Protein AF-A0A5Q5BSR9-F1 (afdb_monomer_lite)

Sequence (255 aa):
MVGKAWVTPEGQVIIAYQGTTGGSHLLFNPLITIAQVLADLQVVFTGTTPLAFHDALDFAEQVRAEAALQGYSDEDIFVTGHSLGGWEAQYVAQQTGLAGVGFEAPGINTVVPGNGADSMFVNIGTYGSSAPYMSTDLPGLQPFMPPYVPGGGAKPHYGPIIMIGDPAAMTPLYNASQLWGTSPIGSAVFLVDYLMNFFQYHLPGVQAYHLDVTPDPGIVLWLGTARGPVHTGYGDLTIPQLMKAASDDGILFRP

Organism: Mycobacterium sp. (strain MCS) (NCBI:txid164756)

pLDDT: mean 89.59, std 11.69, range [49.44, 98.62]

Radius of gyration: 17.4 Å; chains: 1; bounding box: 42×38×51 Å

Secondary structure (DSSP, 8-state):
--EEEEE-TTSPEEEEEPPTTTTHHHHH-HHHHHHHHHHHHHHHT-SS--HHHHHHHHHHHHHHHHHHHTT--GGGEEEEEETHHHHHHHHHHHHH--EEEEESPPPPS---GGGGTT-SEEEEEETT-TTTTSSSSSS-STTTSPPPBTTBSSSPPSS-EEEES-GGGGHHHHHHHTTTTT-HHHHHHHHHHHHHHHHHHSSHHHHHHHTT----TTS-TTSS---S---TTGGG--HHHHHHHHHHTT-EE--

Foldseek 3Di:
DDWDWDADPVGAIEIFFEDQCNLPCVVVPVPVVLVSVVVVLVVLVDLDDDVVLVVLLVVVVVVQVVVVVVPDHLQRYEYEYAEVRLQSRQSNCVVPLHAYEYELADFAQDADVQLQLVGNYEYEYEQLALRPVSAQQDPFLPPSHPHRDNQDDRGHGRHKYFYFFDNCSCVLRRVLSVLCPVDPVSNVSNSVSNVVSNFAQRAPLLVCQQQVHDDDPVGDNPTHDNHHHRPPPNVVDRSVRNQVVSVVVVRMGHD

Structure (mmCIF, N/CA/C/O backbone):
data_AF-A0A5Q5BSR9-F1
#
_entry.id   AF-A0A5Q5BSR9-F1
#
loop_
_atom_site.group_PDB
_atom_site.id
_atom_site.type_symbol
_atom_site.label_atom_id
_atom_site.label_alt_id
_atom_site.label_comp_id
_atom_site.label_asym_id
_atom_site.label_entity_id
_atom_site.label_seq_id
_atom_site.pdbx_PDB_ins_code
_atom_site.Cartn_x
_atom_site.Cartn_y
_atom_site.Cartn_z
_atom_site.occupancy
_atom_site.B_iso_or_equiv
_atom_site.auth_seq_id
_atom_site.auth_comp_id
_atom_site.auth_asym_id
_atom_site.auth_atom_id
_atom_site.pdbx_PDB_model_num
ATOM 1 N N . MET A 1 1 ? -1.810 16.253 3.717 1.00 76.88 1 MET A N 1
ATOM 2 C CA . MET A 1 1 ? -2.545 14.995 3.939 1.00 76.88 1 MET A CA 1
ATOM 3 C C . MET A 1 1 ? -4.051 15.270 3.910 1.00 76.88 1 MET A C 1
ATOM 5 O O . MET A 1 1 ? -4.462 16.359 4.306 1.00 76.88 1 MET A O 1
ATOM 9 N N . VAL A 1 2 ? -4.858 14.332 3.398 1.00 84.44 2 VAL A N 1
ATOM 10 C CA . VAL A 1 2 ? -6.330 14.348 3.520 1.00 84.44 2 VAL A CA 1
ATOM 11 C C . VAL A 1 2 ? -6.768 13.005 4.100 1.00 84.44 2 VAL A C 1
ATOM 13 O O . VAL A 1 2 ? -6.610 11.975 3.451 1.00 84.44 2 VAL A O 1
ATOM 16 N N . GLY A 1 3 ? -7.314 13.026 5.313 1.00 89.69 3 GLY A N 1
ATOM 17 C CA . GLY A 1 3 ? -7.724 11.838 6.057 1.00 89.69 3 GLY A CA 1
ATOM 18 C C . GLY A 1 3 ? -9.152 11.974 6.567 1.00 89.69 3 GLY A C 1
ATOM 19 O O . GLY A 1 3 ? -9.647 13.082 6.793 1.00 89.69 3 GLY A O 1
ATOM 20 N N . LYS A 1 4 ? -9.837 10.843 6.722 1.00 95.88 4 LYS A N 1
ATOM 21 C CA . LYS A 1 4 ? -11.168 10.762 7.330 1.00 95.88 4 LYS A CA 1
ATOM 22 C C . LYS A 1 4 ? -11.188 9.649 8.358 1.00 95.88 4 LYS A C 1
ATOM 24 O O . LYS A 1 4 ? -10.555 8.622 8.149 1.00 95.88 4 LYS A O 1
ATOM 29 N N . ALA A 1 5 ? -11.956 9.852 9.421 1.00 97.25 5 ALA A N 1
ATOM 30 C CA . ALA A 1 5 ? -12.248 8.815 10.391 1.00 97.25 5 ALA A CA 1
ATOM 31 C C . ALA A 1 5 ? -13.758 8.636 10.551 1.00 97.25 5 ALA A C 1
ATOM 33 O O . ALA A 1 5 ? -14.503 9.619 10.515 1.00 97.25 5 ALA A O 1
ATOM 34 N N . TRP A 1 6 ? -14.213 7.396 10.697 1.00 97.44 6 TRP A N 1
ATOM 35 C CA . TRP A 1 6 ? -15.608 7.072 11.001 1.00 97.44 6 TRP A CA 1
ATOM 36 C C . TRP A 1 6 ? -15.703 5.767 11.788 1.00 97.44 6 TRP A C 1
ATOM 38 O O . TRP A 1 6 ? -14.764 4.976 11.803 1.00 97.44 6 TRP A O 1
ATOM 48 N N . VAL A 1 7 ? -16.855 5.551 12.421 1.00 97.56 7 VAL A N 1
ATOM 49 C CA . VAL A 1 7 ? -17.179 4.304 13.119 1.00 97.56 7 VAL A CA 1
ATOM 50 C C . VAL A 1 7 ? -18.055 3.438 12.214 1.00 97.56 7 VAL A C 1
ATOM 52 O O . VAL A 1 7 ? -19.018 3.941 11.626 1.00 97.56 7 VAL A O 1
ATOM 55 N N . THR A 1 8 ? -17.726 2.158 12.072 1.00 95.38 8 THR A N 1
ATOM 56 C CA . THR A 1 8 ? -18.537 1.185 11.328 1.00 95.38 8 THR A CA 1
ATOM 57 C C . THR A 1 8 ? -19.725 0.690 12.164 1.00 95.38 8 THR A C 1
ATOM 59 O O . THR A 1 8 ? -19.726 0.833 13.390 1.00 95.38 8 THR A O 1
ATOM 62 N N . PRO A 1 9 ? -20.751 0.073 11.549 1.00 94.50 9 PRO A N 1
ATOM 63 C CA . PRO A 1 9 ? -21.833 -0.579 12.294 1.00 94.50 9 PRO A CA 1
ATOM 64 C C . PRO A 1 9 ? -21.357 -1.653 13.288 1.00 94.50 9 PRO A C 1
ATOM 66 O O . PRO A 1 9 ? -22.034 -1.911 14.281 1.00 94.50 9 PRO A O 1
ATOM 69 N N . GLU A 1 10 ? -20.194 -2.253 13.041 1.00 93.44 10 GLU A N 1
ATOM 70 C CA . GLU A 1 10 ? -19.555 -3.272 13.880 1.00 93.44 10 GLU A CA 1
ATOM 71 C C . GLU A 1 10 ? -18.767 -2.671 15.057 1.00 93.44 10 GLU A C 1
ATOM 73 O O . GLU A 1 10 ? -18.232 -3.419 15.871 1.00 93.44 10 GLU A O 1
ATOM 78 N N . GLY A 1 11 ? -18.706 -1.340 15.171 1.00 95.88 11 GLY A N 1
ATOM 79 C CA . GLY A 1 11 ? -17.992 -0.649 16.247 1.00 95.88 11 GLY A CA 1
ATOM 80 C C . GLY A 1 11 ? -16.494 -0.484 15.998 1.00 95.88 11 GLY A C 1
ATOM 81 O O . GLY A 1 11 ? -15.751 -0.263 16.946 1.00 95.88 11 GLY A O 1
ATOM 82 N N . GLN A 1 12 ? -16.038 -0.575 14.747 1.00 97.12 12 GLN A N 1
ATOM 83 C CA . GLN A 1 12 ? -14.637 -0.332 14.398 1.00 97.12 12 GLN A CA 1
ATOM 84 C C . GLN A 1 12 ? -14.431 1.131 14.017 1.00 97.12 12 GLN A C 1
ATOM 86 O O . GLN A 1 12 ? -15.247 1.708 13.300 1.00 97.12 12 GLN A O 1
ATOM 91 N N . VAL A 1 13 ? -13.323 1.729 14.436 1.00 98.38 13 VAL A N 1
ATOM 92 C CA . VAL A 1 13 ? -12.904 3.062 13.999 1.00 98.38 13 VAL A CA 1
ATOM 93 C C . VAL A 1 13 ? -11.973 2.904 12.804 1.00 98.38 13 VAL A C 1
ATOM 95 O O . VAL A 1 13 ? -10.884 2.351 12.926 1.00 98.38 13 VAL A O 1
ATOM 98 N N . ILE A 1 14 ? -12.371 3.412 11.641 1.00 98.38 14 ILE A N 1
ATOM 99 C CA . ILE A 1 14 ? -11.547 3.370 10.429 1.00 98.38 14 ILE A CA 1
ATOM 100 C C . ILE A 1 14 ? -10.942 4.741 10.187 1.00 98.38 14 ILE A C 1
ATOM 102 O O . ILE A 1 14 ? -11.680 5.710 10.039 1.00 98.38 14 ILE A O 1
ATOM 106 N N . ILE A 1 15 ? -9.616 4.809 10.091 1.00 98.56 15 ILE A N 1
ATOM 107 C CA . ILE A 1 15 ? -8.853 5.979 9.654 1.00 98.56 15 ILE A CA 1
ATOM 108 C C . ILE A 1 15 ? -8.416 5.727 8.209 1.00 98.56 15 ILE A C 1
ATOM 110 O O . ILE A 1 15 ? -7.553 4.888 7.955 1.00 98.56 15 ILE A O 1
ATOM 114 N N . ALA A 1 16 ? -9.005 6.445 7.253 1.00 97.12 16 ALA A N 1
ATOM 115 C CA . ALA A 1 16 ? -8.684 6.301 5.837 1.00 97.12 16 ALA A CA 1
ATOM 116 C C . ALA A 1 16 ? -7.988 7.539 5.273 1.00 97.12 16 ALA A C 1
ATOM 118 O O . ALA A 1 16 ? -8.511 8.656 5.351 1.00 97.12 16 ALA A O 1
ATOM 119 N N . TYR A 1 17 ? -6.843 7.312 4.636 1.00 95.19 17 TYR A N 1
ATOM 120 C CA . TYR A 1 17 ? -6.054 8.334 3.961 1.00 95.19 17 TYR A CA 1
ATOM 121 C C . TYR A 1 17 ? -6.334 8.350 2.459 1.00 95.19 17 TYR A C 1
ATOM 123 O O . TYR A 1 17 ? -6.441 7.311 1.798 1.00 95.19 17 TYR A O 1
ATOM 131 N N . GLN A 1 18 ? -6.466 9.549 1.904 1.00 87.06 18 GLN A N 1
ATOM 132 C CA . GLN A 1 18 ? -6.796 9.752 0.502 1.00 87.06 18 GLN A CA 1
ATOM 133 C C . GLN A 1 18 ? -5.536 9.741 -0.374 1.00 87.06 18 GLN A C 1
ATOM 135 O O . GLN A 1 18 ? -4.591 10.485 -0.134 1.00 87.06 18 GLN A O 1
ATOM 140 N N . GLY A 1 19 ? -5.571 8.965 -1.461 1.00 75.75 19 GLY A N 1
ATOM 141 C CA . GLY A 1 19 ? -4.535 8.999 -2.492 1.00 75.75 19 GLY A CA 1
ATOM 142 C C . GLY A 1 19 ? -4.506 10.298 -3.314 1.00 75.75 19 GLY A C 1
ATOM 143 O O . GLY A 1 19 ? -5.424 11.123 -3.281 1.00 75.75 19 GLY A O 1
ATOM 144 N N . THR A 1 20 ? -3.470 10.428 -4.140 1.00 63.88 20 THR A N 1
ATOM 145 C CA . THR A 1 20 ? -3.054 11.605 -4.928 1.00 63.88 20 THR A CA 1
ATOM 146 C C . THR A 1 20 ? -4.163 12.320 -5.714 1.00 63.88 20 THR A C 1
ATOM 148 O O . THR A 1 20 ? -4.118 13.534 -5.915 1.00 63.88 20 THR A O 1
ATOM 151 N N . THR A 1 21 ? -5.194 11.595 -6.151 1.00 58.75 21 THR A N 1
ATOM 152 C CA . THR A 1 21 ? -6.257 12.118 -7.030 1.00 58.75 21 THR A CA 1
ATOM 153 C C . THR A 1 21 ? -7.639 12.171 -6.385 1.00 58.75 21 THR A C 1
ATOM 155 O O . THR A 1 21 ? -8.590 12.624 -7.031 1.00 58.75 21 THR A O 1
ATOM 158 N N . GLY A 1 22 ? -7.794 11.648 -5.162 1.00 56.81 22 GLY A N 1
ATOM 159 C CA . GLY A 1 22 ? -9.112 11.428 -4.553 1.00 56.81 22 GLY A CA 1
ATOM 160 C C . GLY A 1 22 ? -10.087 10.624 -5.415 1.00 56.81 22 GLY A C 1
ATOM 161 O O . GLY A 1 22 ? -11.295 10.815 -5.290 1.00 56.81 22 GLY A O 1
ATOM 162 N N . GLY A 1 23 ? -9.586 9.834 -6.374 1.00 54.06 23 GLY A N 1
ATOM 163 C CA . GLY A 1 23 ? -10.368 9.108 -7.386 1.00 54.06 23 GLY A CA 1
ATOM 164 C C . GLY A 1 23 ? -11.043 9.989 -8.451 1.00 54.06 23 GLY A C 1
ATOM 165 O O . GLY A 1 23 ? -11.185 9.577 -9.598 1.00 54.06 23 GLY A O 1
ATOM 166 N N . SER A 1 24 ? -11.405 11.229 -8.116 1.00 49.44 24 SER A N 1
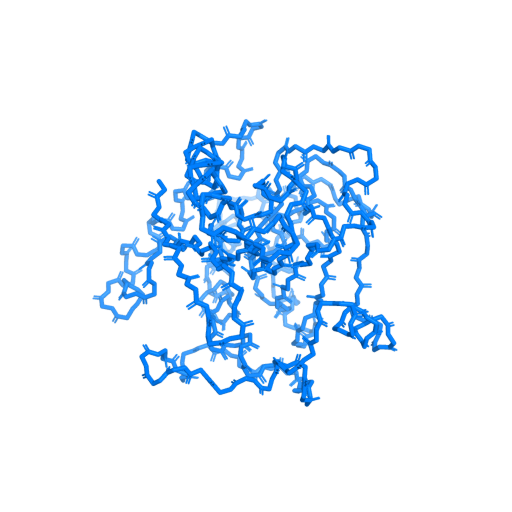ATOM 167 C CA . SER A 1 24 ? -12.198 12.122 -8.972 1.00 49.44 24 SER A CA 1
ATOM 168 C C . SER A 1 24 ? -11.381 12.748 -10.105 1.00 49.44 24 SER A C 1
ATOM 170 O O . SER A 1 24 ? -11.876 12.908 -11.220 1.00 49.44 24 SER A O 1
ATOM 172 N N . HIS A 1 25 ? -10.110 13.086 -9.869 1.00 51.44 25 HIS A N 1
ATOM 173 C CA . HIS A 1 25 ? -9.315 13.780 -10.889 1.00 51.44 25 HIS A CA 1
ATOM 174 C C . HIS A 1 25 ? -8.941 12.897 -12.083 1.00 51.44 25 HIS A C 1
ATOM 176 O O . HIS A 1 25 ? -8.802 13.424 -13.181 1.00 51.44 25 HIS A O 1
ATOM 182 N N . LEU A 1 26 ? -8.877 11.573 -11.921 1.00 56.00 26 LEU A N 1
ATOM 183 C CA . LEU A 1 26 ? -8.563 10.670 -13.030 1.00 56.00 26 LEU A CA 1
ATOM 184 C C . LEU A 1 26 ? -9.660 10.669 -14.111 1.00 56.00 26 LEU A C 1
ATOM 186 O O . LEU A 1 26 ? -9.365 10.592 -15.301 1.00 56.00 26 LEU A O 1
ATOM 190 N N . LEU A 1 27 ? -10.922 10.794 -13.692 1.00 57.19 27 LEU A N 1
ATOM 191 C CA . LEU A 1 27 ? -12.094 10.759 -14.572 1.00 57.19 27 LEU A CA 1
ATOM 192 C C . LEU A 1 27 ? -12.317 12.072 -15.316 1.00 57.19 27 LEU A C 1
ATOM 194 O O . LEU A 1 27 ? -12.758 12.073 -16.463 1.00 57.19 27 LEU A O 1
ATOM 198 N N . PHE A 1 28 ? -12.028 13.192 -14.654 1.00 55.12 28 PHE A N 1
ATOM 199 C CA . PHE A 1 28 ? -12.365 14.520 -15.161 1.00 55.12 28 PHE A CA 1
ATOM 200 C C . PHE A 1 28 ? -11.144 15.321 -15.628 1.00 55.12 28 PHE A C 1
ATOM 202 O O . PHE A 1 28 ? -11.304 16.274 -16.390 1.00 55.12 28 PHE A O 1
ATOM 209 N N . ASN A 1 29 ? -9.928 14.972 -15.189 1.00 61.06 29 ASN A N 1
ATOM 210 C CA . ASN A 1 29 ? -8.704 15.689 -15.546 1.00 61.06 29 ASN A CA 1
ATOM 211 C C . ASN A 1 29 ? -7.430 14.804 -15.534 1.00 61.06 29 ASN A C 1
ATOM 213 O O . ASN A 1 29 ? -6.552 14.969 -14.678 1.00 61.06 29 ASN A O 1
ATOM 217 N N . PRO A 1 30 ? -7.281 13.902 -16.521 1.00 61.59 30 PRO A N 1
ATOM 218 C CA . PRO A 1 30 ? -6.173 12.945 -16.570 1.00 61.59 30 PRO A CA 1
ATOM 219 C C . PRO A 1 30 ? -4.789 13.607 -16.692 1.00 61.59 30 PRO A C 1
ATOM 221 O O . PRO A 1 30 ? -3.801 13.057 -16.210 1.00 61.59 30 PRO A O 1
ATOM 224 N N . LEU A 1 31 ? -4.694 14.804 -17.285 1.00 63.22 31 LEU A N 1
ATOM 225 C CA . LEU A 1 31 ? -3.423 15.531 -17.401 1.00 63.22 31 LEU A CA 1
ATOM 226 C C . LEU A 1 31 ? -2.907 16.019 -16.042 1.00 63.22 31 LEU A C 1
ATOM 228 O O . LEU A 1 31 ? -1.710 15.916 -15.773 1.00 63.22 31 LEU A O 1
ATOM 232 N N . ILE A 1 32 ? -3.799 16.511 -15.174 1.00 63.25 32 ILE A N 1
ATOM 233 C CA . ILE A 1 32 ? -3.428 16.876 -13.800 1.00 63.25 32 ILE A CA 1
ATOM 234 C C . ILE A 1 32 ? -2.992 15.629 -13.037 1.00 63.25 32 ILE A C 1
ATOM 236 O O . ILE A 1 32 ? -1.970 15.667 -12.359 1.00 63.25 32 ILE A O 1
ATOM 240 N N . THR A 1 33 ? -3.698 14.511 -13.202 1.00 67.31 33 THR A N 1
ATOM 241 C CA . THR A 1 33 ? -3.312 13.255 -12.557 1.00 67.31 33 THR A CA 1
ATOM 242 C C . THR A 1 33 ? -1.904 12.802 -12.949 1.00 67.31 33 THR A C 1
ATOM 244 O O . THR A 1 33 ? -1.138 12.429 -12.067 1.00 67.31 33 THR A O 1
ATOM 247 N N . ILE A 1 34 ? -1.515 12.894 -14.226 1.00 69.81 34 ILE A N 1
ATOM 248 C CA . ILE A 1 34 ? -0.137 12.581 -14.649 1.00 69.81 34 ILE A CA 1
ATOM 249 C C . ILE A 1 34 ? 0.871 13.472 -13.915 1.00 69.81 34 ILE A C 1
ATOM 251 O O . ILE A 1 34 ? 1.861 12.970 -13.391 1.00 69.81 34 ILE A O 1
ATOM 255 N N . ALA A 1 35 ? 0.623 14.782 -13.845 1.00 63.38 35 ALA A N 1
ATOM 256 C CA . ALA A 1 35 ? 1.529 15.707 -13.167 1.00 63.38 35 ALA A CA 1
ATOM 257 C C . ALA A 1 35 ? 1.668 15.397 -11.668 1.00 63.38 35 ALA A C 1
ATOM 259 O O . ALA A 1 35 ? 2.767 15.495 -11.127 1.00 63.38 35 ALA A O 1
ATOM 260 N N . GLN A 1 36 ? 0.581 14.994 -11.009 1.00 70.38 36 GLN A N 1
ATOM 261 C CA . GLN A 1 36 ? 0.618 14.617 -9.598 1.00 70.38 36 GLN A CA 1
ATOM 262 C C . GLN A 1 36 ? 1.353 13.287 -9.376 1.00 70.38 36 GLN A C 1
ATOM 264 O O . GLN A 1 36 ? 2.198 13.217 -8.493 1.00 70.38 36 GLN A O 1
ATOM 269 N N . VAL A 1 37 ? 1.137 12.274 -10.227 1.00 75.06 37 VAL A N 1
ATOM 270 C CA . VAL A 1 37 ? 1.910 11.015 -10.183 1.00 75.06 37 VAL A CA 1
ATOM 271 C C . VAL A 1 37 ? 3.404 11.289 -10.376 1.00 75.06 37 VAL A C 1
ATOM 273 O O . VAL A 1 37 ? 4.237 10.754 -9.652 1.00 75.06 37 VAL A O 1
ATOM 276 N N . LEU A 1 38 ? 3.766 12.171 -11.313 1.00 72.56 38 LEU A N 1
ATOM 277 C CA . LEU A 1 38 ? 5.158 12.590 -11.503 1.00 72.56 38 LEU A CA 1
ATOM 278 C C . LEU A 1 38 ? 5.720 13.355 -10.293 1.00 72.56 38 LEU A C 1
ATOM 280 O O . LEU A 1 38 ? 6.922 13.278 -10.041 1.00 72.56 38 LEU A O 1
ATOM 284 N N . ALA A 1 39 ? 4.894 14.103 -9.560 1.00 70.69 39 ALA A N 1
ATOM 285 C CA . ALA A 1 39 ? 5.314 14.769 -8.329 1.00 70.69 39 ALA A CA 1
ATOM 286 C C . ALA A 1 39 ? 5.576 13.747 -7.211 1.00 70.69 39 ALA A C 1
ATOM 288 O O . ALA A 1 39 ? 6.619 13.813 -6.562 1.00 70.69 39 ALA A O 1
ATOM 289 N N . ASP A 1 40 ? 4.705 12.752 -7.056 1.00 72.25 40 ASP A N 1
ATOM 290 C CA . ASP A 1 40 ? 4.897 11.668 -6.087 1.00 72.25 40 ASP A CA 1
ATOM 291 C C . ASP A 1 40 ? 6.131 10.820 -6.422 1.00 72.25 40 ASP A C 1
ATOM 293 O O . ASP A 1 40 ? 6.889 10.439 -5.530 1.00 72.25 40 ASP A O 1
ATOM 297 N N . LEU A 1 41 ? 6.420 10.606 -7.711 1.00 73.88 41 LEU A N 1
ATOM 298 C CA . LEU A 1 41 ? 7.664 9.965 -8.143 1.00 73.88 41 LEU A CA 1
ATOM 299 C C . LEU A 1 41 ? 8.910 10.696 -7.637 1.00 73.88 41 LEU A C 1
ATOM 301 O O . LEU A 1 41 ? 9.891 10.049 -7.281 1.00 73.88 41 LEU A O 1
ATOM 305 N N . GLN A 1 42 ? 8.903 12.030 -7.568 1.00 70.88 42 GLN A N 1
ATOM 306 C CA . GLN A 1 42 ? 10.051 12.764 -7.021 1.00 70.88 42 GLN A CA 1
ATOM 307 C C . GLN A 1 42 ? 10.263 12.435 -5.545 1.00 70.88 42 GLN A C 1
ATOM 309 O O . GLN A 1 42 ? 11.405 12.309 -5.103 1.00 70.88 42 GLN A O 1
ATOM 314 N N . VAL A 1 43 ? 9.176 12.238 -4.797 1.00 71.06 43 VAL A N 1
ATOM 315 C CA . VAL A 1 43 ? 9.225 11.852 -3.385 1.00 71.06 43 VAL A CA 1
ATOM 316 C C . VAL A 1 43 ? 9.845 10.467 -3.214 1.00 71.06 43 VAL A C 1
ATOM 318 O O . VAL A 1 43 ? 10.681 10.278 -2.327 1.00 71.06 43 VAL A O 1
ATOM 321 N N . VAL A 1 44 ? 9.525 9.524 -4.104 1.00 72.56 44 VAL A N 1
ATOM 322 C CA . VAL A 1 44 ? 10.132 8.180 -4.134 1.00 72.56 44 VAL A CA 1
ATOM 323 C C . VAL A 1 44 ? 11.657 8.240 -4.261 1.00 72.56 44 VAL A C 1
ATOM 325 O O . VAL A 1 44 ? 12.344 7.400 -3.680 1.00 72.56 44 VAL A O 1
ATOM 328 N N . PHE A 1 45 ? 12.218 9.261 -4.910 1.00 73.75 45 PHE A N 1
ATOM 329 C CA . PHE A 1 45 ? 13.670 9.453 -5.011 1.00 73.75 45 PHE A CA 1
ATOM 330 C C . PHE A 1 45 ? 14.313 10.135 -3.800 1.00 73.75 45 PHE A C 1
ATOM 332 O O . PHE A 1 45 ? 15.541 10.174 -3.700 1.00 73.75 45 PHE A O 1
ATOM 339 N N . THR A 1 46 ? 13.526 10.641 -2.852 1.00 75.75 46 THR A N 1
ATOM 340 C CA . THR A 1 46 ? 14.067 11.216 -1.615 1.00 75.75 46 THR A CA 1
ATOM 341 C C . THR A 1 46 ? 14.335 10.123 -0.582 1.00 75.75 46 THR A C 1
ATOM 343 O O . THR A 1 46 ? 13.594 9.147 -0.482 1.00 75.75 46 THR A O 1
ATOM 346 N N . GLY A 1 47 ? 15.403 10.262 0.204 1.00 74.06 47 GLY A N 1
ATOM 347 C CA . GLY A 1 47 ? 15.695 9.366 1.334 1.00 74.06 47 GLY A CA 1
ATOM 348 C C . GLY A 1 47 ? 14.978 9.761 2.629 1.00 74.06 47 GLY A C 1
ATOM 349 O O . GLY A 1 47 ? 15.321 9.260 3.692 1.00 74.06 47 GLY A O 1
ATOM 350 N N . THR A 1 48 ? 14.043 10.708 2.561 1.00 82.81 48 THR A N 1
ATOM 351 C CA . THR A 1 48 ? 13.420 11.350 3.722 1.00 82.81 48 THR A CA 1
ATOM 352 C C . THR A 1 48 ? 11.928 11.092 3.736 1.00 82.81 48 THR A C 1
ATOM 354 O O . THR A 1 48 ? 11.282 11.147 2.692 1.00 82.81 48 THR A O 1
ATOM 357 N N . THR A 1 49 ? 11.364 10.836 4.909 1.00 84.75 49 THR A N 1
ATOM 358 C CA . THR A 1 49 ? 9.911 10.753 5.071 1.00 84.75 49 THR A CA 1
ATOM 359 C C . THR A 1 49 ? 9.277 12.130 4.813 1.00 84.75 49 THR A C 1
ATOM 361 O O . THR A 1 49 ? 9.735 13.119 5.390 1.00 84.75 49 THR A O 1
ATOM 364 N N . PRO A 1 50 ? 8.263 12.239 3.936 1.00 86.31 50 PRO A N 1
ATOM 365 C CA . PRO A 1 50 ? 7.597 13.512 3.656 1.00 86.31 50 PRO A CA 1
ATOM 366 C C . PRO A 1 50 ? 6.844 14.060 4.870 1.00 86.31 50 PRO A C 1
ATOM 368 O O . PRO A 1 50 ? 6.286 13.297 5.649 1.00 86.31 50 PRO A O 1
ATOM 371 N N . LEU A 1 51 ? 6.722 15.388 4.981 1.00 87.06 51 LEU A N 1
ATOM 372 C CA . LEU A 1 51 ? 5.966 16.026 6.072 1.00 87.06 51 LEU A CA 1
ATOM 373 C C . LEU A 1 51 ? 4.507 15.550 6.164 1.00 87.06 51 LEU A C 1
ATOM 375 O O . LEU A 1 51 ? 4.004 15.366 7.265 1.00 87.06 51 LEU A O 1
ATOM 379 N N . ALA A 1 52 ? 3.864 15.255 5.031 1.00 87.19 52 ALA A N 1
ATOM 380 C CA . ALA A 1 52 ? 2.488 14.751 5.003 1.00 87.19 52 ALA A CA 1
ATOM 381 C C . ALA A 1 52 ? 2.289 13.445 5.801 1.00 87.19 52 ALA A C 1
ATOM 383 O O . ALA A 1 52 ? 1.190 13.179 6.273 1.00 87.19 52 ALA A O 1
ATOM 384 N N . PHE A 1 53 ? 3.348 12.655 5.995 1.00 91.94 53 PHE A N 1
ATOM 385 C CA . PHE A 1 53 ? 3.305 11.397 6.742 1.00 91.94 53 PHE A CA 1
ATOM 386 C C . PHE A 1 53 ? 3.289 11.664 8.246 1.00 91.94 53 PHE A C 1
ATOM 388 O O . PHE A 1 53 ? 2.631 10.954 9.001 1.00 91.94 53 PHE A O 1
ATOM 395 N N . HIS A 1 54 ? 3.976 12.724 8.674 1.00 94.25 54 HIS A N 1
ATOM 396 C CA . HIS A 1 54 ? 3.875 13.225 10.037 1.00 94.25 54 HIS A CA 1
ATOM 397 C C . HIS A 1 54 ? 2.492 13.839 10.284 1.00 94.25 54 HIS A C 1
ATOM 399 O O . HIS A 1 54 ? 1.884 13.525 11.298 1.00 94.25 54 HIS A O 1
ATOM 405 N N . ASP A 1 55 ? 1.930 14.581 9.320 1.00 95.50 55 ASP A N 1
ATOM 406 C CA . ASP A 1 55 ? 0.541 15.060 9.418 1.00 95.50 55 ASP A CA 1
ATOM 407 C C . ASP A 1 55 ? -0.457 13.887 9.539 1.00 95.50 55 ASP A C 1
ATOM 409 O O . ASP A 1 55 ? -1.420 13.959 10.303 1.00 95.50 55 ASP A O 1
ATOM 413 N N . ALA A 1 56 ? -0.241 12.800 8.784 1.00 96.69 56 ALA A N 1
ATOM 414 C CA . ALA A 1 56 ? -1.054 11.581 8.837 1.00 96.69 56 ALA A CA 1
ATOM 415 C C . ALA A 1 56 ? -1.005 10.907 10.216 1.00 96.69 56 ALA A C 1
ATOM 417 O O . ALA A 1 56 ? -2.043 10.468 10.722 1.00 96.69 56 ALA A O 1
ATOM 418 N N . LEU A 1 57 ? 0.187 10.854 10.818 1.00 97.81 57 LEU A N 1
ATOM 419 C CA . LEU A 1 57 ? 0.404 10.351 12.172 1.00 97.81 57 LEU A CA 1
ATOM 420 C C . LEU A 1 57 ? -0.276 11.241 13.215 1.00 97.81 57 LEU A C 1
ATOM 422 O O . LEU A 1 57 ? -1.023 10.729 14.043 1.00 97.81 57 LEU A O 1
ATOM 426 N N . ASP A 1 58 ? -0.093 12.559 13.141 1.00 98.19 58 ASP A N 1
ATOM 427 C CA . ASP A 1 58 ? -0.718 13.509 14.067 1.00 98.19 58 ASP A CA 1
ATOM 428 C C . ASP A 1 58 ? -2.249 13.415 14.020 1.00 98.19 58 ASP A C 1
ATOM 430 O O . ASP A 1 58 ? -2.918 13.482 15.053 1.00 98.19 58 ASP A O 1
ATOM 434 N N . PHE A 1 59 ? -2.819 13.223 12.827 1.00 98.31 59 PHE A N 1
ATOM 435 C CA . PHE A 1 59 ? -4.248 12.964 12.670 1.00 98.31 59 PHE A CA 1
ATOM 436 C C . PHE A 1 59 ? -4.671 11.636 13.307 1.00 98.31 59 PHE A C 1
ATOM 438 O O . PHE A 1 59 ? -5.687 11.601 14.000 1.00 98.31 59 PHE A O 1
ATOM 445 N N . ALA A 1 60 ? -3.898 10.560 13.126 1.00 98.50 60 ALA A N 1
ATOM 446 C CA . ALA A 1 60 ? -4.197 9.277 13.759 1.00 98.50 60 ALA A CA 1
ATOM 447 C C . ALA A 1 60 ? -4.191 9.379 15.285 1.00 98.50 60 ALA A C 1
ATOM 449 O O . ALA A 1 60 ? -5.112 8.887 15.932 1.00 98.50 60 ALA A O 1
ATOM 450 N N . GLU A 1 61 ? -3.207 10.067 15.863 1.00 98.44 61 GLU A N 1
ATOM 451 C CA . GLU A 1 61 ? -3.125 10.268 17.312 1.00 98.44 61 GLU A CA 1
ATOM 452 C C . GLU A 1 61 ? -4.308 11.081 17.851 1.00 98.44 61 GLU A C 1
ATOM 454 O O . GLU A 1 61 ? -4.851 10.763 18.910 1.00 98.44 61 GLU A O 1
ATOM 459 N N . GLN A 1 62 ? -4.778 12.086 17.104 1.00 98.31 62 GLN A N 1
ATOM 460 C CA . GLN A 1 62 ? -5.996 12.823 17.457 1.00 98.31 62 GLN A CA 1
ATOM 461 C C . GLN A 1 62 ? -7.235 11.923 17.439 1.00 98.31 62 GLN A C 1
ATOM 463 O O . GLN A 1 62 ? -8.048 11.984 18.362 1.00 98.31 62 GLN A O 1
ATOM 468 N N . VAL A 1 63 ? -7.373 11.069 16.420 1.00 98.38 63 VAL A N 1
ATOM 469 C CA . VAL A 1 63 ? -8.490 10.116 16.336 1.00 98.38 63 VAL A CA 1
ATOM 470 C C . VAL A 1 63 ? -8.426 9.106 17.477 1.00 98.38 63 VAL A C 1
ATOM 472 O O . VAL A 1 63 ? -9.448 8.871 18.110 1.00 98.38 63 VAL A O 1
ATOM 475 N N . ARG A 1 64 ? -7.249 8.553 17.789 1.00 98.38 64 ARG A N 1
ATOM 476 C CA . ARG A 1 64 ? -7.056 7.625 18.917 1.00 98.38 64 ARG A CA 1
ATOM 477 C C . ARG A 1 64 ? -7.440 8.263 20.245 1.00 98.38 64 ARG A C 1
ATOM 479 O O . ARG A 1 64 ? -8.167 7.656 21.027 1.00 98.38 64 ARG A O 1
ATOM 486 N N . ALA A 1 65 ? -6.998 9.497 20.482 1.00 98.25 65 ALA A N 1
ATOM 487 C CA . ALA A 1 65 ? -7.337 10.232 21.695 1.00 98.25 65 ALA A CA 1
ATOM 488 C C . ALA A 1 65 ? -8.855 10.433 21.831 1.00 98.25 65 ALA A C 1
ATOM 490 O O . ALA A 1 65 ? -9.407 10.200 22.903 1.00 98.25 65 ALA A O 1
ATOM 491 N N . GLU A 1 66 ? -9.537 10.812 20.749 1.00 98.25 66 GLU A N 1
ATOM 492 C CA . GLU A 1 66 ? -10.990 11.006 20.748 1.00 98.25 66 GLU A CA 1
ATOM 493 C C . GLU A 1 66 ? -11.759 9.679 20.868 1.00 98.25 66 GLU A C 1
ATOM 495 O O . GLU A 1 66 ? -12.721 9.578 21.628 1.00 98.25 66 GLU A O 1
ATOM 500 N N . ALA A 1 67 ? -11.309 8.628 20.184 1.00 98.00 67 ALA A N 1
ATOM 501 C CA . ALA A 1 67 ? -11.895 7.293 20.252 1.00 98.00 67 ALA A CA 1
ATOM 502 C C . ALA A 1 67 ? -11.805 6.710 21.675 1.00 98.00 67 ALA A C 1
ATOM 504 O O . ALA A 1 67 ? -12.787 6.166 22.186 1.00 98.00 67 ALA A O 1
ATOM 505 N N . ALA A 1 68 ? -10.680 6.925 22.364 1.00 98.06 68 ALA A N 1
ATOM 506 C CA . ALA A 1 68 ? -10.499 6.524 23.757 1.00 98.06 68 ALA A CA 1
ATOM 507 C C . ALA A 1 68 ? -11.494 7.210 24.709 1.00 98.06 68 ALA A C 1
ATOM 509 O O . ALA A 1 68 ? -12.010 6.570 25.628 1.00 98.06 68 ALA A O 1
ATOM 510 N N . LEU A 1 69 ? -11.830 8.487 24.478 1.00 98.12 69 LEU A N 1
ATOM 511 C CA . LEU A 1 69 ? -12.865 9.192 25.255 1.00 98.12 69 LEU A CA 1
ATOM 512 C C . LEU A 1 69 ? -14.260 8.585 25.065 1.00 98.12 69 LEU A C 1
ATOM 514 O O . LEU A 1 69 ? -15.120 8.723 25.936 1.00 98.12 69 LEU A O 1
ATOM 518 N N . GLN A 1 70 ? -14.476 7.902 23.944 1.00 97.56 70 GLN A N 1
ATOM 519 C CA . GLN A 1 70 ? -15.731 7.242 23.590 1.00 97.56 70 GLN A CA 1
ATOM 520 C C . GLN A 1 70 ? -15.740 5.745 23.943 1.00 97.56 70 GLN A C 1
ATOM 522 O O . GLN A 1 70 ? -16.748 5.076 23.725 1.00 97.56 70 GLN A O 1
ATOM 527 N N . GLY A 1 71 ? -14.661 5.235 24.545 1.00 97.62 71 GLY A N 1
ATOM 528 C CA . GLY A 1 71 ? -14.556 3.858 25.029 1.00 97.62 71 GLY A CA 1
ATOM 529 C C . GLY A 1 71 ? -13.996 2.854 24.022 1.00 97.62 71 GLY A C 1
ATOM 530 O O . GLY A 1 71 ? -13.991 1.667 24.333 1.00 97.62 71 GLY A O 1
ATOM 531 N N . TYR A 1 72 ? -13.514 3.308 22.862 1.00 98.19 72 TYR A N 1
ATOM 532 C CA . TYR A 1 72 ? -12.769 2.465 21.928 1.00 98.19 72 TYR A CA 1
ATOM 533 C C . TYR A 1 72 ? -11.319 2.316 22.382 1.00 98.19 72 TYR A C 1
ATOM 535 O O . TYR A 1 72 ? -10.717 3.234 22.945 1.00 98.19 72 TYR A O 1
ATOM 543 N N . SER A 1 73 ? -10.748 1.158 22.108 1.00 97.00 73 SER A N 1
ATOM 544 C CA . SER A 1 73 ? -9.346 0.838 22.347 1.00 97.00 73 SER A CA 1
ATOM 545 C C . SER A 1 73 ? -8.576 0.763 21.026 1.00 97.00 73 SER A C 1
ATOM 547 O O . SER A 1 73 ? -9.174 0.762 19.955 1.00 97.00 73 SER A O 1
ATOM 549 N N . ASP A 1 74 ? -7.243 0.689 21.074 1.00 95.44 74 ASP A N 1
ATOM 550 C CA . ASP A 1 74 ? -6.428 0.600 19.851 1.00 95.44 74 ASP A CA 1
ATOM 551 C C . ASP A 1 74 ? -6.732 -0.658 19.008 1.00 95.44 74 ASP A C 1
ATOM 553 O O . ASP A 1 74 ? -6.513 -0.639 17.800 1.00 95.44 74 ASP A O 1
ATOM 557 N N . GLU A 1 75 ? -7.263 -1.734 19.606 1.00 96.69 75 GLU A N 1
ATOM 558 C CA . GLU A 1 75 ? -7.700 -2.940 18.874 1.00 96.69 75 GLU A CA 1
ATOM 559 C C . GLU A 1 75 ? -8.990 -2.727 18.064 1.00 96.69 75 GLU A C 1
ATOM 561 O O . GLU A 1 75 ? -9.271 -3.496 17.144 1.00 96.69 75 GLU A O 1
ATOM 566 N N . ASP A 1 76 ? -9.731 -1.655 18.353 1.00 97.62 76 ASP A N 1
ATOM 567 C CA . ASP A 1 76 ? -10.920 -1.246 17.606 1.00 97.62 76 ASP A CA 1
ATOM 568 C C . ASP A 1 76 ? -10.579 -0.281 16.457 1.00 97.62 76 ASP A C 1
ATOM 570 O O . ASP A 1 76 ? -11.457 0.057 15.660 1.00 97.62 76 ASP A O 1
ATOM 574 N N . ILE A 1 77 ? -9.327 0.191 16.365 1.00 98.50 77 ILE A N 1
ATOM 575 C CA . ILE A 1 77 ? -8.898 1.236 15.428 1.00 98.50 77 ILE A CA 1
ATOM 576 C C . ILE A 1 77 ? -8.050 0.634 14.305 1.00 98.50 77 ILE A C 1
ATOM 578 O O . ILE A 1 77 ? -7.020 0.001 14.535 1.00 98.50 77 ILE A O 1
ATOM 582 N N . PHE A 1 78 ? -8.448 0.903 13.063 1.00 98.62 78 PHE A N 1
ATOM 583 C CA . PHE A 1 78 ? -7.786 0.396 11.866 1.00 98.62 78 PHE A CA 1
ATOM 584 C C . PHE A 1 78 ? -7.395 1.534 10.931 1.00 98.62 78 PHE A C 1
ATOM 586 O O . PHE A 1 78 ? -8.165 2.471 10.711 1.00 98.62 78 PHE A O 1
ATOM 593 N N . VAL A 1 79 ? -6.210 1.434 10.331 1.00 98.56 79 VAL A N 1
ATOM 594 C CA . VAL A 1 79 ? -5.724 2.380 9.320 1.00 98.56 79 VAL A CA 1
ATOM 595 C C . VAL A 1 79 ? -5.805 1.781 7.920 1.00 98.56 79 VAL A C 1
ATOM 597 O O . VAL A 1 79 ? -5.535 0.600 7.698 1.00 98.56 79 VAL A O 1
ATOM 600 N N . THR A 1 80 ? -6.178 2.593 6.938 1.00 98.06 80 THR A N 1
ATOM 601 C CA . THR A 1 80 ? -6.236 2.166 5.540 1.00 98.06 80 THR A CA 1
ATOM 602 C C . THR A 1 80 ? -5.987 3.327 4.587 1.00 98.06 80 THR A C 1
ATOM 604 O O . THR A 1 80 ? -6.025 4.501 4.955 1.00 98.06 80 THR A O 1
ATOM 607 N N . GLY A 1 81 ? -5.731 3.003 3.330 1.00 95.56 81 GLY A N 1
ATOM 608 C CA . GLY A 1 81 ? -5.599 3.975 2.264 1.00 95.56 81 GLY A CA 1
ATOM 609 C C . GLY A 1 81 ? -5.184 3.309 0.963 1.00 95.56 81 GLY A C 1
ATOM 610 O O . GLY A 1 81 ? -4.760 2.154 0.943 1.00 95.56 81 GLY A O 1
ATOM 611 N N . HIS A 1 82 ? -5.309 4.058 -0.127 1.00 93.12 82 HIS A N 1
ATOM 612 C CA . HIS A 1 82 ? -4.918 3.626 -1.467 1.00 93.12 82 HIS A CA 1
ATOM 613 C C . HIS A 1 82 ? -3.821 4.536 -2.019 1.00 93.12 82 HIS A C 1
ATOM 615 O O . HIS A 1 82 ? -3.873 5.753 -1.805 1.00 93.12 82 HIS A O 1
ATOM 621 N N . SER A 1 83 ? -2.845 3.977 -2.739 1.00 92.06 83 SER A N 1
ATOM 622 C CA . SER A 1 83 ? -1.754 4.741 -3.358 1.00 92.06 83 SER A CA 1
ATOM 623 C C . SER A 1 83 ? -0.954 5.528 -2.308 1.00 92.06 83 SER A C 1
ATOM 625 O O . SER A 1 83 ? -0.527 4.951 -1.308 1.00 92.06 83 SER A O 1
ATOM 627 N N . LEU A 1 84 ? -0.803 6.851 -2.465 1.00 90.25 84 LEU A N 1
ATOM 628 C CA . LEU A 1 84 ? -0.246 7.745 -1.440 1.00 90.25 84 LEU A CA 1
ATOM 629 C C . LEU A 1 84 ? -0.914 7.567 -0.063 1.00 90.25 84 LEU A C 1
ATOM 631 O O . LEU A 1 84 ? -0.221 7.577 0.946 1.00 90.25 84 LEU A O 1
ATOM 635 N N . GLY A 1 85 ? -2.229 7.337 -0.006 1.00 93.50 85 GLY A N 1
ATOM 636 C CA . GLY A 1 85 ? -2.917 7.087 1.261 1.00 93.50 85 GLY A CA 1
ATOM 637 C C . GLY A 1 85 ? -2.534 5.742 1.886 1.00 93.50 85 GLY A C 1
ATOM 638 O O . GLY A 1 85 ? -2.442 5.627 3.102 1.00 93.50 85 GLY A O 1
ATOM 639 N N . GLY A 1 86 ? -2.256 4.723 1.068 1.00 95.75 86 GLY A N 1
ATOM 640 C CA . GLY A 1 86 ? -1.696 3.457 1.552 1.00 95.75 86 GLY A CA 1
ATOM 641 C C . GLY A 1 86 ? -0.276 3.650 2.089 1.00 95.75 86 GLY A C 1
ATOM 642 O O . GLY A 1 86 ? 0.091 3.069 3.109 1.00 95.75 86 GLY A O 1
ATOM 643 N N . TRP A 1 87 ? 0.488 4.546 1.455 1.00 94.06 87 TRP A N 1
ATOM 644 C CA . TRP A 1 87 ? 1.825 4.932 1.899 1.00 94.06 87 TRP A CA 1
ATOM 645 C C . TRP A 1 87 ? 1.813 5.649 3.259 1.00 94.06 87 TRP A C 1
ATOM 647 O O . TRP A 1 87 ? 2.644 5.378 4.128 1.00 94.06 87 TRP A O 1
ATOM 657 N N . GLU A 1 88 ? 0.848 6.545 3.460 1.00 96.06 88 GLU A N 1
ATOM 658 C CA . GLU A 1 88 ? 0.598 7.199 4.746 1.00 96.06 88 GLU A CA 1
ATOM 659 C C . GLU A 1 88 ? 0.140 6.164 5.792 1.00 96.06 88 GLU A C 1
ATOM 661 O O . GLU A 1 88 ? 0.691 6.123 6.892 1.00 96.06 88 GLU A O 1
ATOM 666 N N . ALA A 1 89 ? -0.780 5.259 5.437 1.00 98.12 89 ALA A N 1
ATOM 667 C CA . ALA A 1 89 ? -1.292 4.222 6.336 1.00 98.12 89 ALA A CA 1
ATOM 668 C C . ALA A 1 89 ? -0.193 3.279 6.851 1.00 98.12 89 ALA A C 1
ATOM 670 O O . ALA A 1 89 ? -0.129 3.033 8.054 1.00 98.12 89 ALA A O 1
ATOM 671 N N . GLN A 1 90 ? 0.706 2.794 5.983 1.00 97.19 90 GLN A N 1
ATOM 672 C CA . GLN A 1 90 ? 1.802 1.913 6.413 1.00 97.19 90 GLN A CA 1
ATOM 673 C C . GLN A 1 90 ? 2.794 2.637 7.332 1.00 97.19 90 GLN A C 1
ATOM 675 O O . GLN A 1 90 ? 3.334 2.034 8.259 1.00 97.19 90 GLN A O 1
ATOM 680 N N . TYR A 1 91 ? 3.020 3.938 7.112 1.00 96.94 91 TYR A N 1
ATOM 681 C CA . TYR A 1 91 ? 3.847 4.739 8.008 1.00 96.94 91 TYR A CA 1
ATOM 682 C C . TYR A 1 91 ? 3.189 4.877 9.379 1.00 96.94 91 TYR A C 1
ATOM 684 O O . TYR A 1 91 ? 3.832 4.605 10.390 1.00 96.94 91 TYR A O 1
ATOM 692 N N . VAL A 1 92 ? 1.902 5.227 9.425 1.00 98.31 92 VAL A N 1
ATOM 693 C CA . VAL A 1 92 ? 1.155 5.336 10.685 1.00 98.31 92 VAL A CA 1
ATOM 694 C C . VAL A 1 92 ? 1.118 4.003 11.423 1.00 98.31 92 VAL A C 1
ATOM 696 O O . VAL A 1 92 ? 1.414 3.974 12.617 1.00 98.31 92 VAL A O 1
ATOM 699 N N . ALA A 1 93 ? 0.848 2.895 10.731 1.00 98.44 93 ALA A N 1
ATOM 700 C CA . ALA A 1 93 ? 0.885 1.559 11.321 1.00 98.44 93 ALA A CA 1
ATOM 701 C C . ALA A 1 93 ? 2.264 1.241 11.923 1.00 98.44 93 ALA A C 1
ATOM 703 O O . ALA A 1 93 ? 2.342 0.770 13.055 1.00 98.44 93 ALA A O 1
ATOM 704 N N . GLN A 1 94 ? 3.359 1.582 11.231 1.00 97.75 94 GLN A N 1
ATOM 705 C CA . GLN A 1 94 ? 4.716 1.382 11.752 1.00 97.75 94 GLN A CA 1
ATOM 706 C C . GLN A 1 94 ? 4.986 2.184 13.035 1.00 97.75 94 GLN A C 1
ATOM 708 O O . GLN A 1 94 ? 5.701 1.697 13.911 1.00 97.75 94 GLN A O 1
ATOM 713 N N . GLN A 1 95 ? 4.448 3.402 13.151 1.00 97.69 95 GLN A N 1
ATOM 714 C CA . GLN A 1 95 ? 4.681 4.274 14.311 1.00 97.69 95 GLN A CA 1
ATOM 715 C C . GLN A 1 95 ? 3.781 3.945 15.509 1.00 97.69 95 GLN A C 1
ATOM 717 O O . GLN A 1 95 ? 4.181 4.159 16.651 1.00 97.69 95 GLN A O 1
ATOM 722 N N . THR A 1 96 ? 2.575 3.438 15.257 1.00 97.50 96 THR A N 1
ATOM 723 C CA . THR A 1 96 ? 1.524 3.295 16.280 1.00 97.50 96 THR A CA 1
ATOM 724 C C . THR A 1 96 ? 1.228 1.846 16.656 1.00 97.50 96 THR A C 1
ATOM 726 O O . THR A 1 96 ? 0.731 1.593 17.750 1.00 97.50 96 THR A O 1
ATOM 729 N N . GLY A 1 97 ? 1.530 0.890 15.774 1.00 97.19 97 GLY A N 1
ATOM 730 C CA . GLY A 1 97 ? 1.138 -0.513 15.916 1.00 97.19 97 GLY A CA 1
ATOM 731 C C . GLY A 1 97 ? -0.316 -0.807 15.533 1.00 97.19 97 GLY A C 1
ATOM 732 O O . GLY A 1 97 ? -0.753 -1.942 15.718 1.00 97.19 97 GLY A O 1
ATOM 733 N N . LEU A 1 98 ? -1.059 0.175 15.004 1.00 98.38 98 LEU A N 1
ATOM 734 C CA . LEU A 1 98 ? -2.440 -0.022 14.559 1.00 98.38 98 LEU A CA 1
ATOM 735 C C . LEU A 1 98 ? -2.532 -1.080 13.450 1.00 98.38 98 LEU A C 1
ATOM 737 O O . LEU A 1 98 ? -1.691 -1.150 12.549 1.00 98.38 98 LEU A O 1
ATOM 741 N N . ALA A 1 99 ? -3.592 -1.885 13.513 1.00 98.38 99 ALA A N 1
ATOM 742 C CA . ALA A 1 99 ? -3.929 -2.853 12.479 1.00 98.38 99 ALA A CA 1
ATOM 743 C C . ALA A 1 99 ? -4.460 -2.150 11.222 1.00 98.38 99 ALA A C 1
ATOM 745 O O . ALA A 1 99 ? -4.887 -0.995 11.265 1.00 98.38 99 ALA A O 1
ATOM 746 N N . GLY A 1 100 ? -4.470 -2.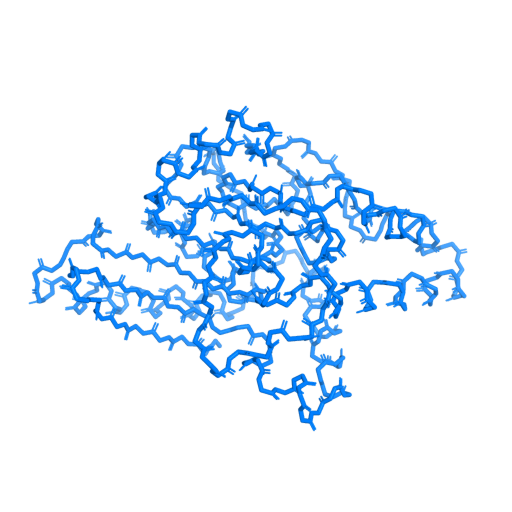840 10.083 1.00 98.19 100 GLY A N 1
ATOM 747 C CA . GLY A 1 100 ? -5.010 -2.232 8.874 1.00 98.19 100 GLY A CA 1
ATOM 748 C C . GLY A 1 100 ? -4.694 -2.941 7.572 1.00 98.19 100 GLY A C 1
ATOM 749 O O . GLY A 1 100 ? -4.033 -3.979 7.536 1.00 98.19 100 GLY A O 1
ATOM 750 N N . VAL A 1 101 ? -5.177 -2.337 6.489 1.00 98.38 101 VAL A N 1
ATOM 751 C CA . VAL A 1 101 ? -4.895 -2.786 5.125 1.00 98.38 101 VAL A CA 1
ATOM 752 C C . VAL A 1 101 ? -4.493 -1.594 4.267 1.00 98.38 101 VAL A C 1
ATOM 754 O O . VAL A 1 101 ? -5.274 -0.654 4.099 1.00 98.38 101 VAL A O 1
ATOM 757 N N . GLY A 1 102 ? -3.281 -1.627 3.719 1.00 97.56 102 GLY A N 1
ATOM 758 C CA . GLY A 1 102 ? -2.810 -0.677 2.712 1.00 97.56 102 GLY A CA 1
ATOM 759 C C . GLY A 1 102 ? -3.051 -1.217 1.306 1.00 97.56 102 GLY A C 1
ATOM 760 O O . GLY A 1 102 ? -2.773 -2.381 1.039 1.00 97.56 102 GLY A O 1
ATOM 761 N N . PHE A 1 103 ? -3.540 -0.387 0.388 1.00 96.69 103 PHE A N 1
ATOM 762 C CA . PHE A 1 103 ? -3.753 -0.779 -1.005 1.00 96.69 103 PHE A CA 1
ATOM 763 C C . PHE A 1 103 ? -2.817 -0.015 -1.922 1.00 96.69 103 PHE A C 1
ATOM 765 O O . PHE A 1 103 ? -2.763 1.215 -1.889 1.00 96.69 103 PHE A O 1
ATOM 772 N N . GLU A 1 104 ? -2.121 -0.74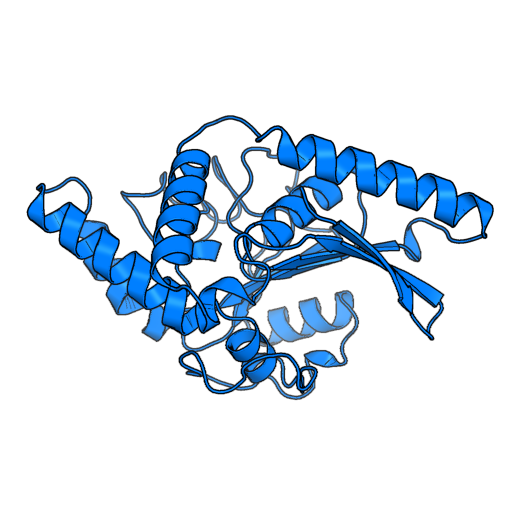0 -2.788 1.00 95.25 104 GLU A N 1
ATOM 773 C CA . GLU A 1 104 ? -1.273 -0.169 -3.828 1.00 95.25 104 GLU A CA 1
ATOM 774 C C . GLU A 1 104 ? -0.220 0.828 -3.306 1.00 95.25 104 GLU A C 1
ATOM 776 O O . GLU A 1 104 ? 0.181 1.762 -4.005 1.00 95.25 104 GLU A O 1
ATOM 781 N N . ALA A 1 105 ? 0.191 0.659 -2.050 1.00 94.19 105 ALA A N 1
ATOM 782 C CA . ALA A 1 105 ? 1.171 1.514 -1.408 1.00 94.19 105 ALA A CA 1
ATOM 783 C C . ALA A 1 105 ? 2.569 1.230 -1.984 1.00 94.19 105 ALA A C 1
ATOM 785 O O . ALA A 1 105 ? 2.876 0.072 -2.237 1.00 94.19 105 ALA A O 1
ATOM 786 N N . PRO A 1 106 ? 3.417 2.246 -2.198 1.00 93.25 106 PRO A N 1
ATOM 787 C CA . PRO A 1 106 ? 4.850 2.060 -2.413 1.00 93.25 106 PRO A CA 1
ATOM 788 C C . PRO A 1 106 ? 5.594 1.831 -1.081 1.00 93.25 106 PRO A C 1
ATOM 790 O O . PRO A 1 106 ? 5.048 2.022 0.006 1.00 93.25 106 PRO A O 1
ATOM 793 N N . GLY A 1 107 ? 6.886 1.496 -1.135 1.00 92.38 107 GLY A N 1
ATOM 794 C CA . GLY A 1 107 ? 7.703 1.289 0.068 1.00 92.38 107 GLY A CA 1
ATOM 795 C C . GLY A 1 107 ? 8.042 2.579 0.841 1.00 92.38 107 GLY A C 1
ATOM 796 O O . GLY A 1 107 ? 8.230 3.642 0.250 1.00 92.38 107 GLY A O 1
ATOM 797 N N . ILE A 1 108 ? 8.145 2.519 2.177 1.00 92.50 108 ILE A N 1
ATOM 798 C CA . ILE A 1 108 ? 8.503 3.668 3.046 1.00 92.50 108 ILE A CA 1
ATOM 799 C C . ILE A 1 108 ? 10.006 3.793 3.268 1.00 92.50 108 ILE A C 1
ATOM 801 O O . ILE A 1 108 ? 10.741 2.819 3.271 1.00 92.50 108 ILE A O 1
ATOM 805 N N . ASN A 1 109 ? 10.446 5.015 3.570 1.00 89.25 109 ASN A N 1
ATOM 806 C CA . ASN A 1 109 ? 11.843 5.361 3.856 1.00 89.25 109 ASN A CA 1
ATOM 807 C C . ASN A 1 109 ? 12.329 4.955 5.259 1.00 89.25 109 ASN A C 1
ATOM 809 O O . ASN A 1 109 ? 13.431 5.328 5.658 1.00 89.25 109 ASN A O 1
ATOM 813 N N . THR A 1 110 ? 11.512 4.237 6.026 1.00 90.38 110 THR A N 1
ATOM 814 C CA . THR A 1 110 ? 11.793 3.857 7.411 1.00 90.38 110 THR A CA 1
ATOM 815 C C . THR A 1 110 ? 11.733 2.348 7.577 1.00 90.38 110 THR A C 1
ATOM 817 O O . THR A 1 110 ? 10.845 1.681 7.054 1.00 90.38 110 THR A O 1
ATOM 820 N N . VAL A 1 111 ? 12.676 1.812 8.351 1.00 91.50 111 VAL A N 1
ATOM 821 C CA . VAL A 1 111 ? 12.770 0.383 8.659 1.00 91.50 111 VAL A CA 1
ATOM 822 C C . VAL A 1 111 ? 12.861 0.219 10.167 1.00 91.50 111 VAL A C 1
ATOM 824 O O . VAL A 1 111 ? 13.639 0.909 10.829 1.00 91.50 111 VAL A O 1
ATOM 827 N N . VAL A 1 112 ? 12.082 -0.713 10.704 1.00 92.94 112 VAL A N 1
ATOM 828 C CA . VAL A 1 112 ? 12.115 -1.117 12.117 1.00 92.94 112 VAL A CA 1
ATOM 829 C C . VAL A 1 112 ? 12.531 -2.589 12.227 1.00 92.94 112 VAL A C 1
ATOM 831 O O . VAL A 1 112 ? 12.403 -3.323 11.245 1.00 92.94 112 VAL A O 1
ATOM 834 N N . PRO A 1 113 ? 13.034 -3.065 13.382 1.00 92.50 113 PRO A N 1
ATOM 835 C CA . PRO A 1 113 ? 13.347 -4.482 13.569 1.00 92.50 113 PRO A CA 1
ATOM 836 C C . PRO A 1 113 ? 12.155 -5.383 13.215 1.00 92.50 113 PRO A C 1
ATOM 838 O O . PRO A 1 113 ? 11.040 -5.144 13.672 1.00 92.50 113 PRO A O 1
ATOM 841 N N . GLY A 1 114 ? 12.381 -6.386 12.363 1.00 91.44 114 GLY A N 1
ATOM 842 C CA . G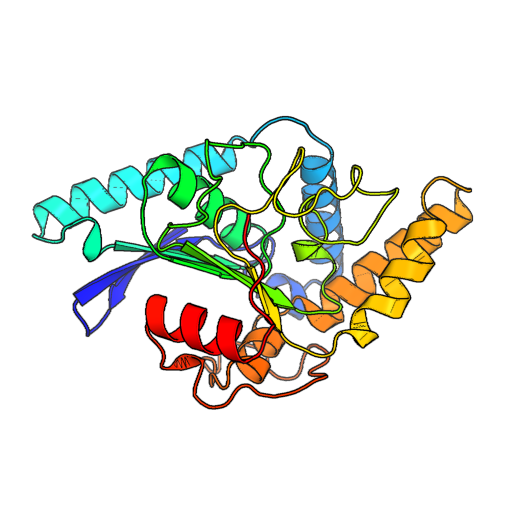LY A 1 114 ? 11.333 -7.284 11.854 1.00 91.44 114 GLY A CA 1
ATOM 843 C C . GLY A 1 114 ? 10.333 -6.638 10.886 1.00 91.44 114 GLY A C 1
ATOM 844 O O . GLY A 1 114 ? 9.499 -7.343 10.338 1.00 91.44 114 GLY A O 1
ATOM 845 N N . ASN A 1 115 ? 10.399 -5.318 10.685 1.00 95.19 115 ASN A N 1
ATOM 846 C CA . ASN A 1 115 ? 9.651 -4.526 9.708 1.00 95.19 115 ASN A CA 1
ATOM 847 C C . ASN A 1 115 ? 8.151 -4.874 9.560 1.00 95.19 115 ASN A C 1
ATOM 849 O O . ASN A 1 115 ? 7.579 -4.802 8.476 1.00 95.19 115 ASN A O 1
ATOM 853 N N . GLY A 1 116 ? 7.505 -5.237 10.672 1.00 95.56 116 GLY A N 1
ATOM 854 C CA . GLY A 1 116 ? 6.083 -5.577 10.703 1.00 95.56 116 GLY A CA 1
ATOM 855 C C . GLY A 1 116 ? 5.745 -7.010 10.279 1.00 95.56 116 GLY A C 1
ATOM 856 O O . GLY A 1 116 ? 4.575 -7.279 10.031 1.00 95.56 116 GLY A O 1
ATOM 857 N N . ALA A 1 117 ? 6.708 -7.938 10.225 1.00 94.69 117 ALA A N 1
ATOM 858 C CA . ALA A 1 117 ? 6.472 -9.338 9.845 1.00 94.69 117 ALA A CA 1
ATOM 859 C C . ALA A 1 117 ? 5.344 -10.026 10.642 1.00 94.69 117 ALA A C 1
ATOM 861 O O . ALA A 1 117 ? 4.614 -10.839 10.077 1.00 94.69 117 ALA A O 1
ATOM 862 N N . ASP A 1 118 ? 5.180 -9.654 11.916 1.00 94.06 118 ASP A N 1
ATOM 863 C CA . ASP A 1 118 ? 4.118 -10.139 12.812 1.00 94.06 118 ASP A CA 1
ATOM 864 C C . ASP A 1 118 ? 3.042 -9.069 13.101 1.00 94.06 118 ASP A C 1
ATOM 866 O O . ASP A 1 118 ? 2.263 -9.198 14.046 1.00 94.06 118 ASP A O 1
ATOM 870 N N . SER A 1 119 ? 3.017 -7.976 12.331 1.00 95.56 119 SER A N 1
ATOM 871 C CA . SER A 1 119 ? 2.022 -6.913 12.502 1.00 95.56 119 SER A CA 1
ATOM 872 C C . SER A 1 119 ? 0.649 -7.334 11.977 1.00 95.56 119 SER A C 1
ATOM 874 O O . SER A 1 119 ? 0.522 -8.180 11.094 1.00 95.56 119 SER A O 1
ATOM 876 N N . MET A 1 120 ? -0.391 -6.682 12.494 1.00 97.12 120 MET A N 1
ATOM 877 C CA . MET A 1 120 ? -1.762 -6.787 11.985 1.00 97.12 120 MET A CA 1
ATOM 878 C C . MET A 1 120 ? -2.036 -5.781 10.855 1.00 97.12 120 MET A C 1
ATOM 880 O O . MET A 1 120 ? -3.189 -5.448 10.589 1.00 97.12 120 MET A O 1
ATOM 884 N N . PHE A 1 121 ? -0.983 -5.277 10.206 1.00 98.38 121 PHE A N 1
ATOM 885 C CA . PHE A 1 121 ? -1.075 -4.424 9.031 1.00 98.38 121 PHE A CA 1
ATOM 886 C C . PHE A 1 121 ? -0.575 -5.192 7.806 1.00 98.38 121 PHE A C 1
ATOM 888 O O . PHE A 1 121 ? 0.539 -5.714 7.808 1.00 98.38 121 PHE A O 1
ATOM 895 N N . VAL A 1 122 ? -1.395 -5.268 6.759 1.00 98.38 122 VAL A N 1
ATOM 896 C CA . VAL A 1 122 ? -1.069 -5.985 5.519 1.00 98.38 122 VAL A CA 1
ATOM 897 C C . VAL A 1 122 ? -1.247 -5.078 4.309 1.00 98.38 122 VAL A C 1
ATOM 899 O O . VAL A 1 122 ? -2.203 -4.315 4.215 1.00 98.38 122 VAL A O 1
ATOM 902 N N . ASN A 1 123 ? -0.326 -5.161 3.361 1.00 98.38 123 ASN A N 1
ATOM 903 C CA . ASN A 1 123 ? -0.417 -4.465 2.088 1.00 98.38 123 ASN A CA 1
ATOM 904 C C . ASN A 1 123 ? -1.038 -5.382 1.038 1.00 98.38 123 ASN A C 1
ATOM 906 O O . ASN A 1 123 ? -0.818 -6.592 1.040 1.00 98.38 123 ASN A O 1
ATOM 910 N N . ILE A 1 124 ? -1.772 -4.802 0.101 1.00 98.38 124 ILE A N 1
ATOM 911 C CA . ILE A 1 124 ? -2.277 -5.480 -1.088 1.00 98.38 124 ILE A CA 1
ATOM 912 C C . ILE A 1 124 ? -1.765 -4.716 -2.301 1.00 98.38 124 ILE A C 1
ATOM 914 O O . ILE A 1 124 ? -2.038 -3.524 -2.450 1.00 98.38 124 ILE A O 1
ATOM 918 N N . GLY A 1 125 ? -1.021 -5.404 -3.161 1.00 97.19 125 GLY A N 1
ATOM 919 C CA . GLY A 1 125 ? -0.521 -4.873 -4.424 1.00 97.19 125 GLY A CA 1
ATOM 920 C C . GLY A 1 125 ? -1.003 -5.707 -5.604 1.00 97.19 125 GLY A C 1
ATOM 921 O O . GLY A 1 125 ? -1.199 -6.915 -5.493 1.00 97.19 125 GLY A O 1
ATOM 922 N N . THR A 1 126 ? -1.170 -5.074 -6.758 1.00 96.75 126 THR A N 1
ATOM 923 C CA . THR A 1 126 ? -1.613 -5.741 -7.986 1.00 96.75 126 THR A CA 1
ATOM 924 C C . THR A 1 126 ? -0.436 -5.945 -8.933 1.00 96.75 126 THR A C 1
ATOM 926 O O . THR A 1 126 ? 0.303 -5.006 -9.235 1.00 96.75 126 THR A O 1
ATOM 929 N N . TYR A 1 127 ? -0.266 -7.157 -9.464 1.00 96.44 127 TYR A N 1
ATOM 930 C CA . TYR A 1 127 ? 0.665 -7.391 -10.565 1.00 96.44 127 TYR A CA 1
ATOM 931 C C . TYR A 1 127 ? 0.310 -6.507 -11.770 1.00 96.44 127 TYR A C 1
ATOM 933 O O . TYR A 1 127 ? -0.839 -6.430 -12.194 1.00 96.44 127 TYR A O 1
ATOM 941 N N . GLY A 1 128 ? 1.317 -5.839 -12.330 1.00 93.31 128 GLY A N 1
ATOM 942 C CA . GLY A 1 128 ? 1.157 -4.840 -13.387 1.00 93.31 128 GLY A CA 1
ATOM 943 C C . GLY A 1 128 ? 1.002 -3.416 -12.856 1.00 93.31 128 GLY A C 1
ATOM 944 O O . GLY A 1 128 ? 1.289 -2.475 -13.584 1.00 93.31 128 GLY A O 1
ATOM 945 N N . SER A 1 129 ? 0.625 -3.208 -11.593 1.00 93.94 129 SER A N 1
ATOM 946 C CA . SER A 1 129 ? 0.652 -1.869 -11.001 1.00 93.94 129 SER A CA 1
ATOM 947 C C . SER A 1 129 ? 2.091 -1.459 -10.738 1.00 93.94 129 SER A C 1
ATOM 949 O O . SER A 1 129 ? 2.863 -2.210 -10.149 1.00 93.94 129 SER A O 1
ATOM 951 N N . SER A 1 130 ? 2.478 -0.259 -11.158 1.00 92.69 130 SER A N 1
ATOM 952 C CA . SER A 1 130 ? 3.845 0.211 -10.950 1.00 92.69 130 SER A CA 1
ATOM 953 C C . SER A 1 130 ? 4.100 0.721 -9.528 1.00 92.69 130 SER A C 1
ATOM 955 O O . SER A 1 130 ? 5.258 0.789 -9.123 1.00 92.69 130 SER A O 1
ATOM 957 N N . ALA A 1 131 ? 3.058 1.052 -8.755 1.00 92.62 131 ALA A N 1
ATOM 958 C CA . ALA A 1 131 ? 3.223 1.697 -7.453 1.00 92.62 131 ALA A CA 1
ATOM 959 C C . ALA A 1 131 ? 3.767 0.775 -6.348 1.00 92.62 131 ALA A C 1
ATOM 961 O O . ALA A 1 131 ? 4.767 1.168 -5.745 1.00 92.62 131 ALA A O 1
ATOM 962 N N . PRO A 1 132 ? 3.238 -0.450 -6.128 1.00 94.75 132 PRO A N 1
ATOM 963 C CA . PRO A 1 132 ? 3.817 -1.380 -5.152 1.00 94.75 132 PRO A CA 1
ATOM 964 C C . PRO A 1 132 ? 5.283 -1.692 -5.437 1.00 94.75 132 PRO A C 1
ATOM 966 O O . PRO A 1 132 ? 6.095 -1.840 -4.536 1.00 94.75 132 PRO A O 1
ATOM 969 N N . TYR A 1 133 ? 5.660 -1.728 -6.715 1.00 94.44 133 TYR A N 1
ATOM 970 C CA . TYR A 1 133 ? 7.032 -2.008 -7.130 1.00 94.44 133 TYR A CA 1
ATOM 971 C C . TYR A 1 133 ? 7.976 -0.811 -6.987 1.00 94.44 133 TYR A C 1
ATOM 973 O O . TYR A 1 133 ? 9.170 -0.942 -7.253 1.00 94.44 133 TYR A O 1
ATOM 981 N N . MET A 1 134 ? 7.493 0.343 -6.515 1.00 92.88 134 MET A N 1
ATOM 982 C CA . MET A 1 134 ? 8.342 1.421 -5.996 1.00 92.88 134 MET A CA 1
ATOM 983 C C . MET A 1 134 ? 8.814 1.127 -4.568 1.00 92.88 134 MET A C 1
ATOM 985 O O . MET A 1 134 ? 8.877 2.010 -3.711 1.00 92.88 134 MET A O 1
ATOM 989 N N . SER A 1 135 ? 9.160 -0.127 -4.320 1.00 93.81 135 SER A N 1
ATOM 990 C CA . SER A 1 135 ? 9.703 -0.635 -3.075 1.00 93.81 135 SER A CA 1
ATOM 991 C C . SER A 1 135 ? 11.007 -1.382 -3.349 1.00 93.81 135 SER A C 1
ATOM 993 O O . SER A 1 135 ? 11.406 -1.593 -4.497 1.00 93.81 135 SER A O 1
ATOM 995 N N . THR A 1 136 ? 11.712 -1.765 -2.288 1.00 94.06 136 THR A N 1
ATOM 996 C CA . THR A 1 136 ? 12.917 -2.603 -2.395 1.00 94.06 136 THR A CA 1
ATOM 997 C C . THR A 1 136 ? 12.677 -4.060 -2.029 1.00 94.06 136 THR A C 1
ATOM 999 O O . THR A 1 136 ? 13.575 -4.866 -2.220 1.00 94.06 136 THR A O 1
ATOM 1002 N N . ASP A 1 137 ? 11.492 -4.408 -1.538 1.00 94.44 137 ASP A N 1
ATOM 1003 C CA . ASP A 1 137 ? 11.111 -5.753 -1.086 1.00 94.44 137 ASP A CA 1
ATOM 1004 C C . ASP A 1 137 ? 10.270 -6.533 -2.113 1.00 94.44 137 ASP A C 1
ATOM 1006 O O . ASP A 1 137 ? 9.938 -7.697 -1.879 1.00 94.44 137 ASP A O 1
ATOM 1010 N N . LEU A 1 138 ? 10.005 -5.940 -3.283 1.00 94.38 138 LEU A N 1
ATOM 1011 C CA . LEU A 1 138 ? 9.467 -6.617 -4.461 1.00 94.38 138 LEU A CA 1
ATOM 1012 C C . LEU A 1 138 ? 10.482 -6.598 -5.617 1.00 94.38 138 LEU A C 1
ATOM 1014 O O . LEU A 1 138 ? 11.126 -5.575 -5.865 1.00 94.38 138 LEU A O 1
ATOM 1018 N N . PRO A 1 139 ? 10.633 -7.705 -6.369 1.00 91.56 139 PRO A N 1
ATOM 1019 C CA . PRO A 1 139 ? 11.524 -7.738 -7.520 1.00 91.56 139 PRO A CA 1
ATOM 1020 C C . PRO A 1 139 ? 10.884 -6.975 -8.687 1.00 91.56 139 PRO A C 1
ATOM 1022 O O . PRO A 1 139 ? 9.915 -7.446 -9.292 1.00 91.56 139 PRO A O 1
ATOM 1025 N N . GLY A 1 140 ? 11.412 -5.794 -9.015 1.00 87.94 140 GLY A N 1
ATOM 1026 C CA . GLY A 1 140 ? 10.905 -4.981 -10.115 1.00 87.94 140 GLY A CA 1
ATOM 1027 C C . GLY A 1 140 ? 11.420 -3.549 -10.150 1.00 87.94 140 GLY A C 1
ATOM 1028 O O . GLY A 1 140 ? 11.897 -3.006 -9.163 1.00 87.94 140 GLY A O 1
ATOM 1029 N N . LEU A 1 141 ? 11.306 -2.936 -11.329 1.00 91.44 141 LEU A N 1
ATOM 1030 C CA . LEU A 1 141 ? 11.697 -1.553 -11.611 1.00 91.44 141 LEU A CA 1
ATOM 1031 C C . LEU A 1 141 ? 13.190 -1.225 -11.435 1.00 91.44 141 LEU A C 1
ATOM 1033 O O . LEU A 1 141 ? 13.565 -0.074 -11.615 1.00 91.44 141 LEU A O 1
ATOM 1037 N N . GLN A 1 142 ? 14.095 -2.168 -11.165 1.00 90.88 142 GLN A N 1
ATOM 1038 C CA . GLN A 1 142 ? 15.534 -1.868 -11.245 1.00 90.88 142 GLN A CA 1
ATOM 1039 C C . GLN A 1 142 ? 15.953 -1.592 -12.709 1.00 90.88 142 GLN A C 1
ATOM 1041 O O . GLN A 1 142 ? 15.448 -2.265 -13.617 1.00 90.88 142 GLN A O 1
ATOM 1046 N N . PRO A 1 143 ? 16.868 -0.629 -12.966 1.00 91.56 143 PRO A N 1
ATOM 1047 C CA . PRO A 1 143 ? 17.603 0.206 -12.007 1.00 91.56 143 PRO A CA 1
ATOM 1048 C C . PRO A 1 143 ? 16.919 1.548 -11.666 1.00 91.56 143 PRO A C 1
ATOM 1050 O O . PRO A 1 143 ? 17.566 2.425 -11.098 1.00 91.56 143 PRO A O 1
ATOM 1053 N N . PHE A 1 144 ? 15.651 1.753 -12.039 1.00 91.69 144 PHE A N 1
ATOM 1054 C CA . PHE A 1 144 ? 14.888 2.944 -11.640 1.00 91.69 144 PHE A CA 1
ATOM 1055 C C . PHE A 1 144 ? 14.716 3.015 -10.118 1.00 91.69 144 PHE A C 1
ATOM 1057 O O . PHE A 1 144 ? 14.952 4.067 -9.530 1.00 91.69 144 PHE A O 1
ATOM 1064 N N . MET A 1 145 ? 14.401 1.888 -9.477 1.00 92.19 145 MET A N 1
ATOM 1065 C CA . MET A 1 145 ? 14.426 1.747 -8.018 1.00 92.19 145 MET A CA 1
ATOM 1066 C C . MET A 1 145 ? 15.780 1.217 -7.516 1.00 92.19 145 MET A C 1
ATOM 1068 O O . MET A 1 145 ? 16.509 0.574 -8.284 1.00 92.19 145 MET A O 1
ATOM 1072 N N . PRO A 1 146 ? 16.124 1.430 -6.226 1.00 91.12 146 PRO A N 1
ATOM 1073 C CA . PRO A 1 146 ? 17.268 0.772 -5.603 1.00 91.12 146 PRO A CA 1
ATOM 1074 C C . PRO A 1 146 ? 17.213 -0.762 -5.742 1.00 91.12 146 PRO A C 1
ATOM 1076 O O . PRO A 1 146 ? 16.149 -1.322 -6.029 1.00 91.12 146 PRO A O 1
ATOM 1079 N N . PRO A 1 147 ? 18.346 -1.462 -5.535 1.00 92.81 147 PRO A N 1
ATOM 1080 C CA . PRO A 1 147 ? 18.395 -2.914 -5.647 1.00 92.81 147 PRO A CA 1
ATOM 1081 C C . PRO A 1 147 ? 17.343 -3.610 -4.781 1.00 92.81 147 PRO A C 1
ATOM 1083 O O . PRO A 1 147 ? 17.155 -3.256 -3.617 1.00 92.81 147 PRO A O 1
ATOM 1086 N N . TYR A 1 148 ? 16.702 -4.622 -5.365 1.00 94.56 148 TYR A N 1
ATOM 1087 C CA . TYR A 1 148 ? 15.797 -5.520 -4.662 1.00 94.56 148 TYR A CA 1
ATOM 1088 C C . TYR A 1 148 ? 16.538 -6.276 -3.549 1.00 94.56 148 TYR A C 1
ATOM 1090 O O . TYR A 1 148 ? 17.625 -6.819 -3.766 1.00 94.56 148 TYR A O 1
ATOM 1098 N N . VAL A 1 149 ? 15.929 -6.330 -2.369 1.00 93.81 149 VAL A N 1
ATOM 1099 C CA . VAL A 1 149 ? 16.363 -7.095 -1.204 1.00 93.81 149 VAL A CA 1
ATOM 1100 C C . VAL 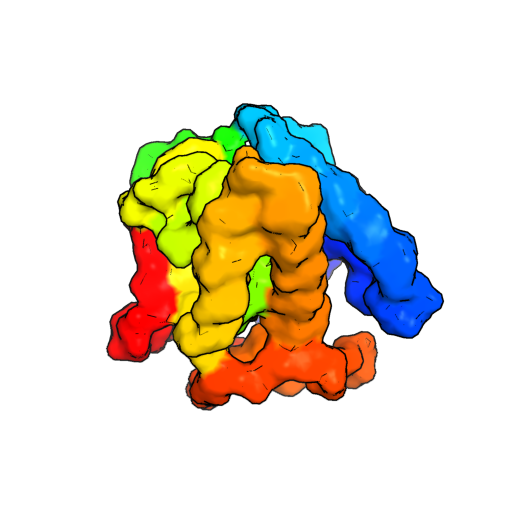A 1 149 ? 15.144 -7.880 -0.703 1.00 93.81 149 VAL A C 1
ATOM 1102 O O . VAL A 1 149 ? 14.182 -7.269 -0.247 1.00 93.81 149 VAL A O 1
ATOM 1105 N N . PRO A 1 150 ? 15.145 -9.224 -0.772 1.00 90.44 150 PRO A N 1
ATOM 1106 C CA . PRO A 1 150 ? 14.032 -10.028 -0.272 1.00 90.44 150 PRO A CA 1
ATOM 1107 C C . PRO A 1 150 ? 13.676 -9.666 1.176 1.00 90.44 150 PRO A C 1
ATOM 1109 O O . PRO A 1 150 ? 14.557 -9.669 2.035 1.00 90.44 150 PRO A O 1
ATOM 1112 N N . GLY A 1 151 ? 12.406 -9.329 1.417 1.00 81.69 151 GLY A N 1
ATOM 1113 C CA . GLY A 1 151 ? 11.888 -8.941 2.733 1.00 81.69 151 GLY A CA 1
ATOM 1114 C C . GLY A 1 151 ? 12.318 -7.550 3.236 1.00 81.69 151 GLY A C 1
ATOM 1115 O O . GLY A 1 151 ? 11.920 -7.103 4.307 1.00 81.69 151 GLY A O 1
ATOM 1116 N N . GLY A 1 152 ? 13.125 -6.793 2.488 1.00 84.44 152 GLY A N 1
ATOM 1117 C CA . GLY A 1 152 ? 13.671 -5.557 3.044 1.00 84.44 152 GLY A CA 1
ATOM 1118 C C . GLY A 1 152 ? 14.361 -4.636 2.053 1.00 84.44 152 GLY A C 1
ATOM 1119 O O . GLY A 1 152 ? 14.038 -4.569 0.874 1.00 84.44 152 GLY A O 1
ATOM 1120 N N . GLY A 1 153 ? 15.315 -3.859 2.554 1.00 90.81 153 GLY A N 1
ATOM 1121 C CA . GLY A 1 153 ? 16.094 -2.901 1.772 1.00 90.81 153 GLY A CA 1
ATOM 1122 C C . GLY A 1 153 ? 15.881 -1.466 2.240 1.00 90.81 153 GLY A C 1
ATOM 1123 O O . GLY A 1 153 ? 15.529 -1.224 3.390 1.00 90.81 153 GLY A O 1
ATOM 1124 N N . ALA A 1 154 ? 16.170 -0.504 1.365 1.00 90.38 154 ALA A N 1
ATOM 1125 C CA . ALA A 1 154 ? 16.133 0.914 1.724 1.00 90.38 154 ALA A CA 1
ATOM 1126 C C . ALA A 1 154 ? 14.714 1.500 1.746 1.00 90.38 154 ALA A C 1
ATOM 1128 O O . ALA A 1 154 ? 14.506 2.537 2.374 1.00 90.38 154 ALA A O 1
ATOM 1129 N N . LYS A 1 155 ? 13.773 0.878 1.021 1.00 92.56 155 LYS A N 1
ATOM 1130 C CA . LYS A 1 155 ? 12.379 1.320 0.912 1.00 92.56 155 LYS A CA 1
ATOM 1131 C C . LYS A 1 155 ? 11.411 0.127 0.903 1.00 92.56 155 LYS A C 1
ATOM 1133 O O . LYS A 1 155 ? 10.766 -0.101 -0.118 1.00 92.56 155 LYS A O 1
ATOM 1138 N N . PRO A 1 156 ? 11.361 -0.712 1.948 1.00 95.31 156 PRO A N 1
ATOM 1139 C CA . PRO A 1 156 ? 10.418 -1.824 1.987 1.00 95.31 156 PRO A CA 1
ATOM 1140 C C . PRO A 1 156 ? 9.005 -1.333 2.337 1.00 95.31 156 PRO A C 1
ATOM 1142 O O . PRO A 1 156 ? 8.824 -0.221 2.845 1.00 95.31 156 PRO A O 1
ATOM 1145 N N . HIS A 1 157 ? 7.997 -2.162 2.098 1.00 96.88 157 HIS A N 1
ATOM 1146 C CA . HIS A 1 157 ? 6.695 -1.989 2.735 1.00 96.88 157 HIS A CA 1
ATOM 1147 C C . HIS A 1 157 ? 6.814 -2.302 4.231 1.00 96.88 157 HIS A C 1
ATOM 1149 O O . HIS A 1 157 ? 7.688 -3.061 4.646 1.00 96.88 157 HIS A O 1
ATOM 1155 N N . TYR A 1 158 ? 5.949 -1.717 5.060 1.00 97.62 158 TYR A N 1
ATOM 1156 C CA . TYR A 1 158 ? 5.786 -2.165 6.446 1.00 97.62 158 TYR A CA 1
ATOM 1157 C C . TYR A 1 158 ? 4.663 -3.196 6.516 1.00 97.62 158 TYR A C 1
ATOM 1159 O O . TYR A 1 158 ? 3.559 -2.917 6.050 1.00 97.62 158 TYR A O 1
ATOM 1167 N N . GLY A 1 159 ? 4.940 -4.354 7.115 1.00 97.38 159 GLY A N 1
ATOM 1168 C CA . GLY A 1 159 ? 4.013 -5.484 7.152 1.00 97.38 159 GLY A CA 1
ATOM 1169 C C . GLY A 1 159 ? 4.082 -6.381 5.908 1.00 97.38 159 GLY A C 1
ATOM 1170 O O . GLY A 1 159 ? 4.750 -6.037 4.930 1.00 97.38 159 GLY A O 1
ATOM 1171 N N . PRO A 1 160 ? 3.423 -7.555 5.926 1.00 97.56 160 PRO A N 1
ATOM 1172 C CA . PRO A 1 160 ? 3.333 -8.433 4.762 1.00 97.56 160 PRO A CA 1
ATOM 1173 C C . PRO A 1 160 ? 2.676 -7.749 3.561 1.00 97.56 160 PRO A C 1
ATOM 1175 O O . PRO A 1 160 ? 1.889 -6.817 3.722 1.00 97.56 160 PRO A O 1
ATOM 1178 N N . ILE A 1 161 ? 2.952 -8.247 2.357 1.00 97.81 161 ILE A N 1
ATOM 1179 C CA . ILE A 1 161 ? 2.286 -7.821 1.124 1.00 97.81 161 ILE A CA 1
ATOM 1180 C C . ILE A 1 161 ? 1.673 -9.018 0.399 1.00 97.81 161 ILE A C 1
ATOM 1182 O O . ILE A 1 161 ? 2.321 -10.042 0.192 1.00 97.81 161 ILE A O 1
ATOM 1186 N N . ILE A 1 162 ? 0.406 -8.890 0.024 1.00 98.19 162 ILE A N 1
ATOM 1187 C CA . ILE A 1 162 ? -0.338 -9.852 -0.785 1.00 98.19 162 ILE A CA 1
ATOM 1188 C C . ILE A 1 162 ? -0.332 -9.347 -2.225 1.00 98.19 162 ILE A C 1
ATOM 1190 O O . ILE A 1 162 ? -0.795 -8.236 -2.486 1.00 98.19 162 ILE A O 1
ATOM 1194 N N . MET A 1 163 ? 0.168 -10.158 -3.159 1.00 97.69 163 MET A N 1
ATOM 1195 C CA . MET A 1 163 ? 0.179 -9.807 -4.582 1.00 97.69 163 MET A CA 1
ATOM 1196 C C . MET A 1 163 ? -0.959 -10.496 -5.333 1.00 97.69 163 MET A C 1
ATOM 1198 O O . MET A 1 163 ? -0.963 -11.714 -5.493 1.00 97.69 163 MET A O 1
ATOM 1202 N N . ILE A 1 164 ? -1.907 -9.703 -5.823 1.00 97.44 164 ILE A N 1
ATOM 1203 C CA . ILE A 1 164 ? -3.096 -10.152 -6.561 1.00 97.44 164 ILE A CA 1
ATOM 1204 C C . ILE A 1 164 ? -2.971 -9.869 -8.066 1.00 97.44 164 ILE A C 1
ATOM 1206 O O . ILE A 1 164 ? -2.133 -9.078 -8.501 1.00 97.44 164 ILE A O 1
ATOM 1210 N N . GLY A 1 165 ? -3.818 -10.502 -8.881 1.00 95.81 165 GLY A N 1
ATOM 1211 C CA . GLY A 1 165 ? -3.803 -10.363 -10.344 1.00 95.81 165 GLY A CA 1
ATOM 1212 C C . GLY A 1 165 ? -2.880 -11.363 -11.051 1.00 95.81 165 GLY A C 1
ATOM 1213 O O . GLY A 1 165 ? -2.463 -12.364 -10.475 1.00 95.81 165 GLY A O 1
ATOM 1214 N N . ASP A 1 166 ? -2.603 -11.139 -12.338 1.00 95.56 166 ASP A N 1
ATOM 1215 C CA . ASP A 1 166 ? -1.764 -12.019 -13.167 1.00 95.56 166 ASP A CA 1
ATOM 1216 C C . ASP A 1 166 ? -0.280 -11.610 -13.094 1.00 95.56 166 ASP A C 1
ATOM 1218 O O . ASP A 1 166 ? 0.065 -10.544 -13.610 1.00 95.56 166 ASP A O 1
ATOM 1222 N N . PRO A 1 167 ? 0.630 -12.458 -12.573 1.00 95.25 167 PRO A N 1
ATOM 1223 C CA . PRO A 1 167 ? 2.067 -12.179 -12.556 1.00 95.25 167 PRO A CA 1
ATOM 1224 C C . PRO A 1 167 ? 2.661 -11.792 -13.916 1.00 95.25 167 PRO A C 1
ATOM 1226 O O . PRO A 1 167 ? 3.602 -10.998 -13.985 1.00 95.25 167 PRO A O 1
ATOM 1229 N N . ALA A 1 168 ? 2.102 -12.294 -15.023 1.00 94.75 168 ALA A N 1
ATOM 1230 C CA . ALA A 1 168 ? 2.557 -11.944 -16.366 1.00 94.75 168 ALA A CA 1
ATOM 1231 C C . ALA A 1 168 ? 2.324 -10.462 -16.713 1.00 94.75 168 ALA A C 1
ATOM 1233 O O . ALA A 1 168 ? 3.009 -9.944 -17.601 1.00 94.75 168 ALA A O 1
ATOM 1234 N N . ALA A 1 169 ? 1.415 -9.771 -16.015 1.00 94.06 169 ALA A N 1
ATOM 1235 C CA . ALA A 1 169 ? 1.149 -8.343 -16.192 1.00 94.06 169 ALA A CA 1
ATOM 1236 C C . ALA A 1 169 ? 2.360 -7.459 -15.852 1.00 94.06 169 ALA A C 1
ATOM 1238 O O . ALA A 1 169 ? 2.449 -6.348 -16.358 1.00 94.06 169 ALA A O 1
ATOM 1239 N N . MET A 1 170 ? 3.338 -7.960 -15.088 1.00 93.88 170 MET A N 1
ATOM 1240 C CA . MET A 1 170 ? 4.587 -7.235 -14.816 1.00 93.88 170 MET A CA 1
ATOM 1241 C C . MET A 1 170 ? 5.605 -7.268 -15.959 1.00 93.88 170 MET A C 1
ATOM 1243 O O . MET A 1 170 ? 6.550 -6.480 -15.961 1.00 93.88 170 MET A O 1
ATOM 1247 N N . THR A 1 171 ? 5.436 -8.155 -16.943 1.00 93.81 171 THR A N 1
ATOM 1248 C CA . THR A 1 171 ? 6.420 -8.345 -18.024 1.00 93.81 171 THR A CA 1
ATOM 1249 C C . THR A 1 171 ? 6.757 -7.048 -18.779 1.00 93.81 171 THR A C 1
ATOM 1251 O O . THR A 1 171 ? 7.948 -6.795 -18.984 1.00 93.81 171 THR A O 1
ATOM 1254 N N . PRO A 1 172 ? 5.780 -6.203 -19.182 1.00 92.50 172 PRO A N 1
ATOM 1255 C CA . PRO A 1 172 ? 6.076 -4.917 -19.814 1.00 92.50 172 PRO A CA 1
ATOM 1256 C C . PRO A 1 172 ? 6.958 -4.022 -18.937 1.00 92.50 172 PRO A C 1
ATOM 1258 O O . PRO A 1 172 ? 8.025 -3.606 -19.389 1.00 92.50 172 PRO A O 1
ATOM 1261 N N . LEU A 1 173 ? 6.591 -3.855 -17.660 1.00 92.31 173 LEU A N 1
ATOM 1262 C CA . LEU A 1 173 ? 7.335 -3.032 -16.706 1.00 92.31 173 LEU A CA 1
ATOM 1263 C C . LEU A 1 173 ? 8.763 -3.535 -16.484 1.00 92.31 173 LEU A C 1
ATOM 1265 O O . LEU A 1 173 ? 9.690 -2.728 -16.455 1.00 92.31 173 LEU A O 1
ATOM 1269 N N . TYR A 1 174 ? 8.966 -4.850 -16.359 1.00 94.12 174 TYR A N 1
ATOM 1270 C CA . TYR A 1 174 ? 10.304 -5.434 -16.206 1.00 94.12 174 TYR A CA 1
ATOM 1271 C C . TYR A 1 174 ? 11.193 -5.177 -17.418 1.00 94.12 174 TYR A C 1
ATOM 1273 O O . TYR A 1 174 ? 12.362 -4.826 -17.266 1.00 94.12 174 TYR A O 1
ATOM 1281 N N . ASN A 1 175 ? 10.644 -5.323 -18.622 1.00 94.00 175 ASN A N 1
ATOM 1282 C CA . ASN A 1 175 ? 11.389 -5.075 -19.852 1.00 94.00 175 ASN A CA 1
ATOM 1283 C C . ASN A 1 175 ? 11.695 -3.584 -20.024 1.00 94.00 175 ASN A C 1
ATOM 1285 O O . ASN A 1 175 ? 12.814 -3.215 -20.381 1.00 94.00 175 ASN A O 1
ATOM 1289 N N . ALA A 1 176 ? 10.714 -2.724 -19.748 1.00 94.44 176 ALA A N 1
ATOM 1290 C CA . ALA A 1 176 ? 10.855 -1.284 -19.872 1.00 94.44 176 ALA A CA 1
ATOM 1291 C C . ALA A 1 176 ? 11.823 -0.714 -18.826 1.00 94.44 176 ALA A C 1
ATOM 1293 O O . ALA A 1 176 ? 12.590 0.193 -19.150 1.00 94.44 176 ALA A O 1
ATOM 1294 N N . SER A 1 177 ? 11.855 -1.253 -17.599 1.00 94.44 177 SER A N 1
ATOM 1295 C CA . SER A 1 177 ? 12.747 -0.755 -16.543 1.00 94.44 177 SER A CA 1
ATOM 1296 C C . SER A 1 177 ? 14.218 -0.898 -16.903 1.00 94.44 177 SER A C 1
ATOM 1298 O O . SER A 1 177 ? 14.998 -0.012 -16.575 1.00 94.44 177 SER A O 1
ATOM 1300 N N . GLN A 1 178 ? 14.598 -1.925 -17.671 1.00 94.94 178 GLN A N 1
ATOM 1301 C CA . GLN A 1 178 ? 15.976 -2.094 -18.153 1.00 94.94 178 GLN A CA 1
ATOM 1302 C C . GLN A 1 178 ? 16.442 -0.960 -19.078 1.00 94.94 178 GLN A C 1
ATOM 1304 O O . GLN A 1 178 ? 17.642 -0.773 -19.267 1.00 94.94 178 GLN A O 1
ATOM 1309 N N . LEU A 1 179 ? 15.514 -0.198 -19.664 1.00 95.75 179 LEU A N 1
ATOM 1310 C CA . LEU A 1 179 ? 15.836 0.946 -20.516 1.00 95.75 179 LEU A CA 1
ATOM 1311 C C . LEU A 1 179 ? 16.102 2.222 -19.712 1.00 95.75 179 LEU A C 1
ATOM 1313 O O . LEU A 1 179 ? 16.673 3.173 -20.261 1.00 95.75 179 LEU A O 1
ATOM 1317 N N . TRP A 1 180 ? 15.730 2.258 -18.430 1.00 94.50 180 TRP A N 1
ATOM 1318 C CA . TRP A 1 180 ? 15.952 3.417 -17.577 1.00 94.50 180 TRP A CA 1
ATOM 1319 C C . TRP A 1 180 ? 17.440 3.765 -17.476 1.00 94.50 180 TRP A C 1
ATOM 1321 O O . TRP A 1 180 ? 18.282 2.919 -17.183 1.00 94.50 180 TRP A O 1
ATOM 1331 N N . GLY A 1 181 ? 17.775 5.032 -17.727 1.00 92.31 181 GLY A N 1
ATOM 1332 C CA . GLY A 1 181 ? 19.143 5.543 -17.607 1.00 92.31 181 GLY A CA 1
ATOM 1333 C C . GLY A 1 181 ? 20.093 5.121 -18.734 1.00 92.31 181 GLY A C 1
ATOM 1334 O O . GLY A 1 181 ? 21.218 5.609 -18.782 1.00 92.31 181 GLY A O 1
ATOM 1335 N N . THR A 1 182 ? 19.655 4.277 -19.675 1.00 95.88 182 THR A N 1
ATOM 1336 C CA . THR A 1 182 ? 20.481 3.848 -20.821 1.00 95.88 182 THR A CA 1
ATOM 1337 C C . THR A 1 182 ? 20.615 4.935 -21.892 1.00 95.88 182 THR A C 1
ATOM 1339 O O . THR A 1 182 ? 21.647 5.053 -22.547 1.00 95.88 182 THR A O 1
ATOM 1342 N N . SER A 1 183 ? 19.564 5.737 -22.088 1.00 96.00 183 SER A N 1
ATOM 1343 C CA . SER A 1 183 ? 19.515 6.889 -22.994 1.00 96.00 183 SER A CA 1
ATOM 1344 C C . SER A 1 183 ? 18.270 7.738 -22.696 1.00 96.00 183 SER A C 1
ATOM 1346 O O . SER A 1 183 ? 17.327 7.226 -22.090 1.00 96.00 183 SER A O 1
ATOM 1348 N N . PRO A 1 184 ? 18.189 9.000 -23.164 1.00 95.06 184 PRO A N 1
ATOM 1349 C CA . PRO A 1 184 ? 16.972 9.804 -23.021 1.00 95.06 184 PRO A CA 1
ATOM 1350 C C . PRO A 1 184 ? 15.724 9.134 -23.614 1.00 95.06 184 PRO A C 1
ATOM 1352 O O . PRO A 1 184 ? 14.652 9.195 -23.021 1.00 95.06 184 PRO A O 1
ATOM 1355 N N . ILE A 1 185 ? 15.869 8.454 -24.758 1.00 95.62 185 ILE A N 1
ATOM 1356 C CA . ILE A 1 185 ? 14.773 7.713 -25.401 1.00 95.62 185 ILE A CA 1
ATOM 1357 C C . ILE A 1 185 ? 14.389 6.493 -24.557 1.00 95.62 185 ILE A C 1
ATOM 1359 O O . ILE A 1 185 ? 13.206 6.269 -24.326 1.00 95.62 185 ILE A O 1
ATOM 1363 N N . GLY A 1 186 ? 15.369 5.736 -24.054 1.00 95.12 186 GLY A N 1
ATOM 1364 C CA . GLY A 1 186 ? 15.124 4.584 -23.182 1.00 95.12 186 GLY A CA 1
ATOM 1365 C C . GLY A 1 186 ? 14.379 4.966 -21.902 1.00 95.12 186 GLY A C 1
ATOM 1366 O O . GLY A 1 186 ? 13.367 4.353 -21.571 1.00 95.12 186 GLY A O 1
ATOM 1367 N N . SER A 1 187 ? 14.805 6.045 -21.239 1.00 93.25 187 SER A N 1
ATOM 1368 C CA . SER A 1 187 ? 14.103 6.582 -20.070 1.00 93.25 187 SER A CA 1
ATOM 1369 C C . SER A 1 187 ? 12.689 7.066 -20.405 1.00 93.25 187 SER A C 1
ATOM 1371 O O . SER A 1 187 ? 11.779 6.865 -19.607 1.00 93.25 187 SER A O 1
ATOM 1373 N N . ALA A 1 188 ? 12.474 7.668 -21.579 1.00 92.25 188 ALA A N 1
ATOM 1374 C CA . ALA A 1 188 ? 11.138 8.076 -22.012 1.00 92.25 188 ALA A CA 1
ATOM 1375 C C . ALA A 1 188 ? 10.215 6.869 -22.254 1.00 92.25 188 ALA A C 1
ATOM 1377 O O . ALA A 1 188 ? 9.066 6.897 -21.821 1.00 92.25 188 ALA A O 1
ATOM 1378 N N . VAL A 1 189 ? 10.713 5.797 -22.884 1.00 93.75 189 VAL A N 1
ATOM 1379 C CA . VAL A 1 189 ? 9.958 4.543 -23.066 1.00 93.75 189 VAL A CA 1
ATOM 1380 C C . VAL A 1 189 ? 9.564 3.955 -21.715 1.00 93.75 189 VAL A C 1
ATOM 1382 O O . VAL A 1 189 ? 8.400 3.612 -21.523 1.00 93.75 189 VAL A O 1
ATOM 1385 N N . PHE A 1 190 ? 10.500 3.905 -20.763 1.00 94.00 190 PHE A N 1
ATOM 1386 C CA . PHE A 1 190 ? 10.207 3.458 -19.405 1.00 94.00 190 PHE A CA 1
ATOM 1387 C C . PHE A 1 190 ? 9.105 4.289 -18.740 1.00 94.00 190 PHE A C 1
ATOM 1389 O O . PHE A 1 190 ? 8.149 3.718 -18.229 1.00 94.00 190 PHE A O 1
ATOM 1396 N N . LEU A 1 191 ? 9.204 5.622 -18.764 1.00 90.88 191 LEU A N 1
ATOM 1397 C CA . LEU A 1 191 ? 8.209 6.490 -18.123 1.00 90.88 191 LEU A CA 1
ATOM 1398 C C . LEU A 1 191 ? 6.814 6.333 -18.739 1.00 90.88 191 LEU A C 1
ATOM 1400 O O . LEU A 1 191 ? 5.817 6.363 -18.021 1.00 90.88 191 LEU A O 1
ATOM 1404 N N . VAL A 1 192 ? 6.735 6.146 -20.058 1.00 90.25 192 VAL A N 1
ATOM 1405 C CA . VAL A 1 192 ? 5.468 5.886 -20.753 1.00 90.25 192 VAL A CA 1
ATOM 1406 C C . VAL A 1 192 ? 4.870 4.554 -20.298 1.00 90.25 192 VAL A C 1
ATOM 1408 O O . VAL A 1 192 ? 3.697 4.517 -19.930 1.00 90.25 192 VAL A O 1
ATOM 1411 N N . ASP A 1 193 ? 5.665 3.482 -20.267 1.00 92.06 193 ASP A N 1
ATOM 1412 C CA . ASP A 1 193 ? 5.199 2.163 -19.823 1.00 92.06 193 ASP A CA 1
ATOM 1413 C C . ASP A 1 193 ? 4.805 2.162 -18.338 1.00 92.06 193 ASP A C 1
ATOM 1415 O O . ASP A 1 193 ? 3.739 1.658 -17.986 1.00 92.06 193 ASP A O 1
ATOM 1419 N N . TYR A 1 194 ? 5.594 2.826 -17.488 1.00 91.38 194 TYR A N 1
ATOM 1420 C CA . TYR A 1 194 ? 5.304 3.049 -16.072 1.00 91.38 194 TYR A CA 1
ATOM 1421 C C . TYR A 1 194 ? 3.930 3.700 -15.868 1.00 91.38 194 TYR A C 1
ATOM 1423 O O . TYR A 1 194 ? 3.120 3.196 -15.088 1.00 91.38 194 TYR A O 1
ATOM 1431 N N . LEU A 1 195 ? 3.651 4.802 -16.575 1.00 88.19 195 LEU A N 1
ATOM 1432 C CA . LEU A 1 195 ? 2.391 5.539 -16.440 1.00 88.19 195 LEU A CA 1
ATOM 1433 C C . LEU A 1 195 ? 1.206 4.745 -16.998 1.00 88.19 195 LEU A C 1
ATOM 1435 O O . LEU A 1 195 ? 0.142 4.729 -16.385 1.00 88.19 195 LEU A O 1
ATOM 1439 N N . MET A 1 196 ? 1.368 4.064 -18.136 1.00 86.88 196 MET A N 1
ATOM 1440 C CA . MET A 1 196 ? 0.298 3.231 -18.696 1.00 86.88 196 MET A CA 1
ATOM 1441 C C . MET A 1 196 ? -0.091 2.101 -17.743 1.00 86.88 196 MET A C 1
ATOM 1443 O O . MET A 1 196 ? -1.275 1.899 -17.490 1.00 86.88 196 MET A O 1
ATOM 1447 N N . ASN A 1 197 ? 0.895 1.401 -17.187 1.00 90.69 197 ASN A N 1
ATOM 1448 C CA . ASN A 1 197 ? 0.672 0.326 -16.225 1.00 90.69 197 ASN A CA 1
ATOM 1449 C C . ASN A 1 197 ? 0.049 0.839 -14.921 1.00 90.69 197 ASN A C 1
ATOM 1451 O O . ASN A 1 197 ? -0.902 0.235 -14.425 1.00 90.69 197 ASN A O 1
ATOM 1455 N N . PHE A 1 198 ? 0.498 1.999 -14.424 1.00 87.88 198 PHE A N 1
ATOM 1456 C CA . PHE A 1 198 ? -0.152 2.691 -13.309 1.00 87.88 198 PHE A CA 1
ATOM 1457 C C . PHE A 1 198 ? -1.652 2.868 -13.587 1.00 87.88 198 PHE A C 1
ATOM 1459 O O . PHE A 1 198 ? -2.486 2.361 -12.849 1.00 87.88 198 PHE A O 1
ATOM 1466 N N . PHE A 1 199 ? -2.038 3.488 -14.702 1.00 84.62 199 PHE A N 1
ATOM 1467 C CA . PHE A 1 199 ? -3.461 3.712 -14.995 1.00 84.62 199 PHE A CA 1
ATOM 1468 C C . PHE A 1 199 ? -4.263 2.442 -15.298 1.00 84.62 199 PHE A C 1
ATOM 1470 O O . PHE A 1 199 ? -5.484 2.459 -15.157 1.00 84.62 199 PHE A O 1
ATOM 1477 N N . GLN A 1 200 ? -3.611 1.356 -15.713 1.00 87.19 200 GLN A N 1
ATOM 1478 C CA . GLN A 1 200 ? -4.283 0.089 -15.996 1.00 87.19 200 GLN A CA 1
ATOM 1479 C C . GLN A 1 200 ? -4.548 -0.739 -14.740 1.00 87.19 200 GLN A C 1
ATOM 1481 O O . GLN A 1 200 ? -5.637 -1.287 -14.612 1.00 87.19 200 GLN A O 1
ATOM 1486 N N . TYR A 1 201 ? -3.588 -0.849 -13.826 1.00 90.88 201 TYR A N 1
ATOM 1487 C CA . TYR A 1 201 ? -3.658 -1.839 -12.744 1.00 90.88 201 TYR A CA 1
ATOM 1488 C C . TYR A 1 201 ? -3.779 -1.220 -11.350 1.00 90.88 201 TYR A C 1
ATOM 1490 O O . TYR A 1 201 ? -4.260 -1.874 -10.433 1.00 90.88 201 TYR A O 1
ATOM 1498 N N . HIS A 1 202 ? -3.408 0.049 -11.177 1.00 90.31 202 HIS A N 1
ATOM 1499 C CA . HIS A 1 202 ? -3.383 0.708 -9.870 1.00 90.31 202 HIS A CA 1
ATOM 1500 C C . HIS A 1 202 ? -4.771 1.113 -9.350 1.00 90.31 202 HIS A C 1
ATOM 1502 O O . HIS A 1 202 ? -4.889 1.640 -8.253 1.00 90.31 202 HIS A O 1
ATOM 1508 N N . LEU A 1 203 ? -5.841 0.953 -10.131 1.00 87.31 203 LEU A N 1
ATOM 1509 C CA . LEU A 1 203 ? -7.149 1.518 -9.791 1.00 87.31 203 LEU A CA 1
ATOM 1510 C C . LEU A 1 203 ? -7.905 0.670 -8.754 1.00 87.31 203 LEU A C 1
ATOM 1512 O O . LEU A 1 203 ? -7.967 -0.543 -8.949 1.00 87.31 203 LEU A O 1
ATOM 1516 N N . PRO A 1 204 ? -8.596 1.287 -7.766 1.00 87.19 204 PRO A N 1
ATOM 1517 C CA . PRO A 1 204 ? -9.386 0.586 -6.742 1.00 87.19 204 PRO A CA 1
ATOM 1518 C C . PRO A 1 204 ? -10.331 -0.495 -7.278 1.00 87.19 204 PRO A C 1
ATOM 1520 O O . PRO A 1 204 ? -10.506 -1.534 -6.648 1.00 87.19 204 PRO A O 1
ATOM 1523 N N . GLY A 1 205 ? -10.925 -0.277 -8.458 1.00 85.56 205 GLY A N 1
ATOM 1524 C CA . GLY A 1 205 ? -11.811 -1.253 -9.098 1.00 85.56 205 GLY A CA 1
ATOM 1525 C C . GLY A 1 205 ? -11.113 -2.560 -9.491 1.00 85.56 205 GLY A C 1
ATOM 1526 O O . GLY A 1 205 ? -11.734 -3.617 -9.429 1.00 85.56 205 GLY A O 1
ATOM 1527 N N . VAL A 1 206 ? -9.821 -2.509 -9.834 1.00 89.81 206 VAL A N 1
ATOM 1528 C CA . VAL A 1 206 ? -9.016 -3.698 -10.151 1.00 89.81 206 VAL A CA 1
ATOM 1529 C C . VAL A 1 206 ? -8.761 -4.512 -8.883 1.00 89.81 206 VAL A C 1
ATOM 1531 O O . VAL A 1 206 ? -8.979 -5.723 -8.890 1.00 89.81 206 VAL A O 1
ATOM 1534 N N . GLN A 1 207 ? -8.391 -3.862 -7.772 1.00 91.38 207 GLN A N 1
ATOM 1535 C CA . GLN A 1 207 ? -8.236 -4.553 -6.485 1.00 91.38 207 GLN A CA 1
ATOM 1536 C C . GLN A 1 207 ? -9.567 -5.153 -6.018 1.00 91.38 207 GLN A C 1
ATOM 1538 O O . GLN A 1 207 ? -9.613 -6.327 -5.660 1.00 91.38 207 GLN A O 1
ATOM 1543 N N . ALA A 1 208 ? -10.656 -4.381 -6.079 1.00 90.81 208 ALA A N 1
ATOM 1544 C CA . ALA A 1 208 ? -11.984 -4.845 -5.684 1.00 90.81 208 ALA A CA 1
ATOM 1545 C C . ALA A 1 208 ? -12.416 -6.089 -6.479 1.00 90.81 208 ALA A C 1
ATOM 1547 O O . ALA A 1 208 ? -12.866 -7.062 -5.882 1.00 90.81 208 ALA A O 1
ATOM 1548 N N . TYR A 1 209 ? -12.187 -6.105 -7.799 1.00 91.56 209 TYR A N 1
ATOM 1549 C CA . TYR A 1 209 ? -12.442 -7.276 -8.641 1.00 91.56 209 TYR A CA 1
ATOM 1550 C C . TYR A 1 209 ? -11.678 -8.516 -8.160 1.00 91.56 209 TYR A C 1
ATOM 1552 O O . TYR A 1 209 ? -12.269 -9.579 -7.997 1.00 91.56 209 TYR A O 1
ATOM 1560 N N . HIS A 1 210 ? -10.371 -8.397 -7.918 1.00 94.19 210 HIS A N 1
ATOM 1561 C CA . HIS A 1 210 ? -9.542 -9.540 -7.524 1.00 94.19 210 HIS A CA 1
ATOM 1562 C C . HIS A 1 210 ? -9.809 -10.026 -6.095 1.00 94.19 210 HIS A C 1
ATOM 1564 O O . HIS A 1 210 ? -9.570 -11.197 -5.811 1.00 94.19 210 HIS A O 1
ATOM 1570 N N . LEU A 1 211 ? -10.317 -9.154 -5.224 1.00 94.81 211 LEU A N 1
ATOM 1571 C CA . LEU A 1 211 ? -10.682 -9.466 -3.839 1.00 94.81 211 LEU A CA 1
ATOM 1572 C C . LEU A 1 211 ? -12.148 -9.894 -3.678 1.00 94.81 211 LEU A C 1
ATOM 1574 O O . LEU A 1 211 ? -12.587 -10.108 -2.550 1.00 94.81 211 LEU A O 1
ATOM 1578 N N . ASP A 1 212 ? -12.894 -10.012 -4.781 1.00 93.50 212 ASP A N 1
ATOM 1579 C CA . ASP A 1 212 ? -14.321 -10.359 -4.778 1.00 93.50 212 ASP A CA 1
ATOM 1580 C C . ASP A 1 212 ? -15.186 -9.364 -3.979 1.00 93.50 212 ASP A C 1
ATOM 1582 O O . ASP A 1 212 ? -16.173 -9.714 -3.338 1.00 93.50 212 ASP A O 1
ATOM 1586 N N . VAL A 1 213 ? -14.801 -8.086 -4.012 1.00 90.31 213 VAL A N 1
ATOM 1587 C CA . VAL A 1 213 ? -15.519 -6.989 -3.358 1.00 90.31 213 VAL A CA 1
ATOM 1588 C C . VAL A 1 213 ? -16.360 -6.263 -4.396 1.00 90.31 213 VAL A C 1
ATOM 1590 O O . VAL A 1 213 ? -15.854 -5.815 -5.424 1.00 90.31 213 VAL A O 1
ATOM 1593 N N . THR A 1 214 ? -17.648 -6.076 -4.106 1.00 85.19 214 THR A N 1
ATOM 1594 C CA . THR A 1 214 ? -18.489 -5.147 -4.872 1.00 85.19 214 THR A CA 1
ATOM 1595 C C . THR A 1 214 ? -18.272 -3.737 -4.325 1.00 85.19 214 THR A C 1
ATOM 1597 O O . THR A 1 214 ? -18.687 -3.468 -3.198 1.00 85.19 214 THR A O 1
ATOM 1600 N N . PRO A 1 215 ? -17.622 -2.823 -5.065 1.00 75.06 215 PRO A N 1
ATOM 1601 C CA . PRO A 1 215 ? -17.404 -1.480 -4.558 1.00 75.06 215 PRO A CA 1
ATOM 1602 C C . PRO A 1 215 ? -18.687 -0.650 -4.614 1.00 75.06 215 PRO A C 1
ATOM 1604 O O . PRO A 1 215 ? -19.619 -0.942 -5.367 1.00 75.06 215 PRO A O 1
ATOM 1607 N N . ASP A 1 216 ? -18.698 0.425 -3.829 1.00 70.31 216 ASP A N 1
ATOM 1608 C CA . ASP A 1 216 ? -19.756 1.431 -3.863 1.00 70.31 216 ASP A CA 1
ATOM 1609 C C . ASP A 1 216 ? -19.939 1.973 -5.303 1.00 70.31 216 ASP A C 1
ATOM 1611 O O . ASP A 1 216 ? -18.939 2.199 -5.996 1.00 70.31 216 ASP A O 1
ATOM 1615 N N . PRO A 1 217 ? -21.182 2.202 -5.778 1.00 55.66 217 PRO A N 1
ATOM 1616 C CA . PRO A 1 217 ? -21.475 2.721 -7.119 1.00 55.66 217 PRO A CA 1
ATOM 1617 C C . PRO A 1 217 ? -20.753 4.027 -7.501 1.00 55.66 217 PRO A C 1
ATOM 1619 O O . PRO A 1 217 ? -20.721 4.370 -8.685 1.00 55.66 217 PRO A O 1
ATOM 1622 N N . GLY A 1 218 ? -20.166 4.759 -6.547 1.00 57.44 218 GLY A N 1
ATOM 1623 C CA . GLY A 1 218 ? -19.283 5.901 -6.817 1.00 57.44 218 GLY A CA 1
ATOM 1624 C C . GLY A 1 218 ? -17.904 5.553 -7.405 1.00 57.44 218 GLY A C 1
ATOM 1625 O O . GLY A 1 218 ? -17.199 6.454 -7.864 1.00 57.44 218 GLY A O 1
ATOM 1626 N N . ILE A 1 219 ? -17.501 4.277 -7.413 1.00 58.97 219 ILE A N 1
ATOM 1627 C CA . ILE A 1 219 ? -16.217 3.806 -7.953 1.00 58.97 219 ILE A CA 1
ATOM 1628 C C . ILE A 1 219 ? -16.399 3.352 -9.405 1.00 58.97 219 ILE A C 1
ATOM 1630 O O . ILE A 1 219 ? -17.254 2.530 -9.732 1.00 58.97 219 ILE A O 1
ATOM 1634 N N . VAL A 1 220 ? -15.566 3.877 -10.307 1.00 56.44 220 VAL A N 1
ATOM 1635 C CA . VAL A 1 220 ? -15.663 3.568 -11.739 1.00 56.44 220 VAL A CA 1
ATOM 1636 C C . VAL A 1 220 ? -15.021 2.217 -12.043 1.00 56.44 220 VAL A C 1
ATOM 1638 O O . VAL A 1 220 ? -13.830 2.107 -12.309 1.00 56.44 220 VAL A O 1
ATOM 1641 N N . LEU A 1 221 ? -15.866 1.192 -12.010 1.00 53.84 221 LEU A N 1
ATOM 1642 C CA . LEU A 1 221 ? -15.524 -0.226 -12.130 1.00 53.84 221 LEU A CA 1
ATOM 1643 C C . LEU A 1 221 ? -15.005 -0.692 -13.496 1.00 53.84 221 LEU A C 1
ATOM 1645 O O . LEU A 1 221 ? -14.427 -1.768 -13.586 1.00 53.84 221 LEU A O 1
ATOM 1649 N N . TRP A 1 222 ? -15.238 0.072 -14.564 1.00 54.81 222 TRP A N 1
ATOM 1650 C CA . TRP A 1 222 ? -14.841 -0.318 -15.924 1.00 54.81 222 TRP A CA 1
ATOM 1651 C C . TRP A 1 222 ? -13.486 0.257 -16.356 1.00 54.81 222 TRP A C 1
ATOM 1653 O O . TRP A 1 222 ? -13.021 -0.046 -17.454 1.00 54.81 222 TRP A O 1
ATOM 1663 N N . LEU A 1 223 ? -12.859 1.098 -15.527 1.00 61.06 223 LEU A N 1
ATOM 1664 C CA . LEU A 1 223 ? -11.507 1.588 -15.776 1.00 61.06 223 LEU A CA 1
ATOM 1665 C C . LEU A 1 223 ? -10.484 0.623 -15.180 1.00 61.06 223 LEU A C 1
ATOM 1667 O O . LEU A 1 223 ? -10.588 0.232 -14.020 1.00 61.06 223 LEU A O 1
ATOM 1671 N N . GLY A 1 224 ? -9.469 0.304 -15.978 1.00 73.69 224 GLY A N 1
ATOM 1672 C CA . GLY A 1 224 ? -8.390 -0.604 -15.611 1.00 73.69 224 GLY A CA 1
ATOM 1673 C C . GLY A 1 224 ? -8.503 -1.977 -16.271 1.00 73.69 224 GLY A C 1
ATOM 1674 O O . GLY A 1 224 ? -9.456 -2.276 -16.990 1.00 73.69 224 GLY A O 1
ATOM 1675 N N . THR A 1 225 ? -7.491 -2.808 -16.047 1.00 81.88 225 THR A N 1
ATOM 1676 C CA . THR A 1 225 ? -7.354 -4.133 -16.651 1.00 81.88 225 THR A CA 1
ATOM 1677 C C . THR A 1 225 ? -7.430 -5.193 -15.559 1.00 81.88 225 THR A C 1
ATOM 1679 O O . THR A 1 225 ? -6.445 -5.485 -14.887 1.00 81.88 225 THR A O 1
ATOM 1682 N N . ALA A 1 226 ? -8.604 -5.803 -15.407 1.00 82.88 226 ALA A N 1
ATOM 1683 C CA . ALA A 1 226 ? -8.804 -6.953 -14.533 1.00 82.88 226 ALA A CA 1
ATOM 1684 C C . ALA A 1 226 ? -8.257 -8.221 -15.209 1.00 82.88 226 ALA A C 1
ATOM 1686 O O . ALA A 1 226 ? -8.913 -8.820 -16.067 1.00 82.88 226 ALA A O 1
ATOM 1687 N N . ARG A 1 227 ? -7.027 -8.616 -14.865 1.00 86.12 227 ARG A N 1
ATOM 1688 C CA . ARG A 1 227 ? -6.363 -9.802 -15.422 1.00 86.12 227 ARG A CA 1
ATOM 1689 C C . ARG A 1 227 ? -5.820 -10.673 -14.299 1.00 86.12 227 ARG A C 1
ATOM 1691 O O . ARG A 1 227 ? -5.096 -10.187 -13.442 1.00 86.12 227 ARG A O 1
ATOM 1698 N N . GLY A 1 228 ? -6.139 -11.964 -14.343 1.00 90.88 228 GLY A N 1
ATOM 1699 C CA . GLY A 1 228 ? -5.778 -12.925 -13.300 1.00 90.88 228 GLY A CA 1
ATOM 1700 C C . GLY A 1 228 ? -7.000 -13.448 -12.541 1.00 90.88 228 GLY A C 1
ATOM 1701 O O . GLY A 1 228 ? -8.134 -13.137 -12.919 1.00 90.88 228 GLY A O 1
ATOM 1702 N N . PRO A 1 229 ? -6.781 -14.280 -11.511 1.00 93.81 229 PRO A N 1
ATOM 1703 C CA . PRO A 1 229 ? -7.859 -14.906 -10.755 1.00 93.81 229 PRO A CA 1
ATOM 1704 C C . PRO A 1 229 ? -8.628 -13.896 -9.895 1.00 93.81 229 PRO A C 1
ATOM 1706 O O . PRO A 1 229 ? -8.084 -12.879 -9.469 1.00 93.81 229 PRO A O 1
ATOM 1709 N N . VAL A 1 230 ? -9.894 -14.208 -9.626 1.00 95.25 230 VAL A N 1
ATOM 1710 C CA . VAL A 1 230 ? -10.662 -13.612 -8.525 1.00 95.25 230 VAL A CA 1
ATOM 1711 C C . VAL A 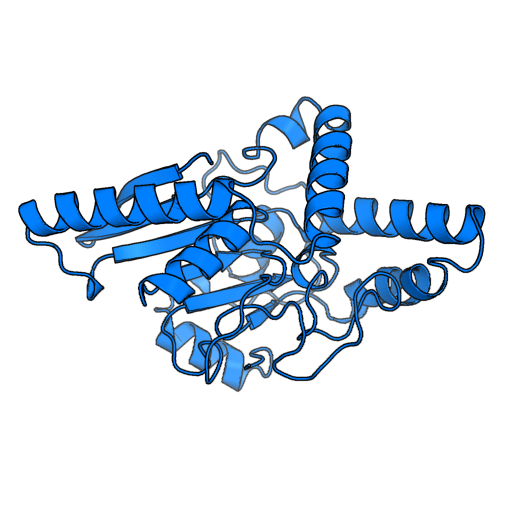1 230 ? -10.512 -14.533 -7.322 1.00 95.25 230 VAL A C 1
ATOM 1713 O O . VAL A 1 230 ? -10.756 -15.736 -7.439 1.00 95.25 230 VAL A O 1
ATOM 1716 N N . HIS A 1 231 ? -10.114 -13.983 -6.181 1.00 95.88 231 HIS A N 1
ATOM 1717 C CA . HIS A 1 231 ? -10.002 -14.716 -4.928 1.00 95.88 231 HIS A CA 1
ATOM 1718 C C . HIS A 1 231 ? -11.332 -14.630 -4.175 1.00 95.88 231 HIS A C 1
ATOM 1720 O O . HIS A 1 231 ? -11.551 -13.741 -3.356 1.00 95.88 231 HIS A O 1
ATOM 1726 N N . THR A 1 232 ? -12.251 -15.538 -4.512 1.00 94.44 232 THR A N 1
ATOM 1727 C CA . THR A 1 232 ? -13.625 -15.541 -3.990 1.00 94.44 232 THR A CA 1
ATOM 1728 C C . THR A 1 232 ? -13.670 -15.483 -2.463 1.00 94.44 232 THR A C 1
ATOM 1730 O O . THR A 1 232 ? -13.013 -16.275 -1.786 1.00 94.44 232 THR A O 1
ATOM 1733 N N . GLY A 1 233 ? -14.474 -14.561 -1.931 1.00 93.94 233 GLY A N 1
ATOM 1734 C CA . GLY A 1 233 ? -14.682 -14.370 -0.493 1.00 93.94 233 GLY A CA 1
ATOM 1735 C C . GLY A 1 233 ? -13.533 -13.702 0.266 1.00 93.94 233 GLY A C 1
ATOM 1736 O O . GLY A 1 233 ? -13.635 -13.569 1.483 1.00 93.94 233 GLY A O 1
ATOM 1737 N N . TYR A 1 234 ? -12.454 -13.264 -0.397 1.00 96.50 234 TYR A N 1
ATOM 1738 C CA . TYR A 1 234 ? -11.350 -12.573 0.286 1.00 96.50 234 TYR A CA 1
ATOM 1739 C C . TYR A 1 234 ? -11.797 -11.274 0.967 1.00 96.50 234 TYR A C 1
ATOM 1741 O O . TYR A 1 234 ? -11.301 -10.957 2.047 1.00 96.50 234 TYR A O 1
ATOM 1749 N N . GLY A 1 235 ? -12.746 -10.550 0.368 1.00 92.12 235 GLY A N 1
ATOM 1750 C CA . GLY A 1 235 ? -13.311 -9.315 0.914 1.00 92.12 235 GLY A CA 1
ATOM 1751 C C . GLY A 1 235 ? -14.009 -9.454 2.271 1.00 92.12 235 GLY A C 1
ATOM 1752 O O . GLY A 1 235 ? -14.111 -8.465 2.992 1.00 92.12 235 GLY A O 1
ATOM 1753 N N . ASP A 1 236 ? -14.440 -10.663 2.638 1.00 93.62 236 ASP A N 1
ATOM 1754 C CA . ASP A 1 236 ? -15.172 -10.933 3.884 1.00 93.62 236 ASP A CA 1
ATOM 1755 C C . ASP A 1 236 ? -14.260 -11.441 5.016 1.00 93.62 236 ASP A C 1
ATOM 1757 O O . ASP A 1 236 ? -14.714 -11.698 6.135 1.00 93.62 236 ASP A O 1
ATOM 1761 N N . LEU A 1 237 ? -12.968 -11.639 4.737 1.00 96.62 237 LEU A N 1
ATOM 1762 C CA . LEU A 1 237 ? -12.023 -12.197 5.697 1.00 96.62 237 LEU A CA 1
ATOM 1763 C C . LEU A 1 237 ? -11.519 -11.128 6.671 1.00 96.62 237 LEU A C 1
ATOM 1765 O O . LEU A 1 237 ? -11.159 -10.015 6.293 1.00 96.62 237 LEU A O 1
ATOM 1769 N N . THR A 1 238 ? -11.372 -11.510 7.939 1.00 96.31 238 THR A N 1
ATOM 1770 C CA . THR A 1 238 ? -10.558 -10.732 8.886 1.00 96.31 238 THR A CA 1
ATOM 1771 C C . THR A 1 238 ? -9.092 -10.712 8.440 1.00 96.31 238 THR A C 1
ATOM 1773 O O . THR A 1 238 ? -8.635 -11.635 7.766 1.00 96.31 238 THR A O 1
ATOM 1776 N N . ILE A 1 239 ? -8.306 -9.721 8.873 1.00 97.31 239 ILE A N 1
ATOM 1777 C CA . ILE A 1 239 ? -6.878 -9.605 8.512 1.00 97.31 239 ILE A CA 1
ATOM 1778 C C . ILE A 1 239 ? -6.083 -10.915 8.749 1.00 97.31 239 ILE A C 1
ATOM 1780 O O . ILE A 1 239 ? -5.380 -11.347 7.831 1.00 97.31 239 ILE A O 1
ATOM 1784 N N . PRO A 1 240 ? -6.211 -11.629 9.891 1.00 97.38 240 PRO A N 1
ATOM 1785 C CA . PRO A 1 240 ? -5.528 -12.913 10.078 1.00 97.38 240 PRO A CA 1
ATOM 1786 C C . PRO A 1 240 ? -5.980 -13.997 9.098 1.00 97.38 240 PRO A C 1
ATOM 1788 O O . PRO A 1 240 ? -5.156 -14.772 8.611 1.00 97.38 240 PRO A O 1
ATOM 1791 N N . GLN A 1 241 ? -7.281 -14.064 8.806 1.00 98.31 241 GLN A N 1
ATOM 1792 C CA . GLN A 1 241 ? -7.829 -15.027 7.851 1.00 98.31 241 GLN A CA 1
ATOM 1793 C C . GLN A 1 241 ? -7.358 -14.718 6.428 1.00 98.31 241 GLN A C 1
ATOM 1795 O O . GLN A 1 241 ? -6.974 -15.641 5.715 1.00 98.31 241 GLN A O 1
ATOM 1800 N N . LEU A 1 242 ? -7.316 -13.438 6.050 1.00 98.19 242 LEU A N 1
ATOM 1801 C CA . LEU A 1 242 ? -6.809 -12.970 4.765 1.00 98.19 242 LEU A CA 1
ATOM 1802 C C . LEU A 1 242 ? -5.332 -13.337 4.589 1.00 98.19 242 LEU A C 1
ATOM 1804 O O . LEU A 1 242 ? -4.971 -13.962 3.596 1.00 98.19 242 LEU A O 1
ATOM 1808 N N . MET A 1 243 ? -4.480 -13.025 5.572 1.00 97.94 243 MET A N 1
ATOM 1809 C CA . MET A 1 243 ? -3.060 -13.394 5.523 1.00 97.94 243 MET A CA 1
ATOM 1810 C C . MET A 1 243 ? -2.867 -14.911 5.455 1.00 97.94 243 MET A C 1
ATOM 1812 O O . MET A 1 243 ? -1.996 -15.394 4.733 1.00 97.94 243 MET A O 1
ATOM 1816 N N . LYS A 1 244 ? -3.680 -15.681 6.185 1.00 98.12 244 LYS A N 1
ATOM 1817 C CA . LYS A 1 244 ? -3.631 -17.144 6.138 1.00 98.12 244 LYS A CA 1
ATOM 1818 C C . LYS A 1 244 ? -4.020 -17.678 4.758 1.00 98.12 244 LYS A C 1
ATOM 1820 O O . LYS A 1 244 ? -3.270 -18.483 4.216 1.00 98.12 244 LYS A O 1
ATOM 1825 N N . ALA A 1 245 ? -5.135 -17.219 4.194 1.00 98.31 245 ALA A N 1
ATOM 1826 C CA . ALA A 1 245 ? -5.594 -17.625 2.867 1.00 98.31 245 ALA A CA 1
ATOM 1827 C C . ALA A 1 245 ? -4.568 -17.255 1.783 1.00 98.31 245 ALA A C 1
ATOM 1829 O O . ALA A 1 245 ? -4.151 -18.114 1.013 1.00 98.31 245 ALA A O 1
ATOM 1830 N N . ALA A 1 246 ? -4.054 -16.023 1.808 1.00 98.06 246 ALA A N 1
ATOM 1831 C CA . ALA A 1 246 ? -3.022 -15.566 0.881 1.00 98.06 246 ALA A CA 1
ATOM 1832 C C . ALA A 1 246 ? -1.710 -16.356 1.012 1.00 98.06 246 ALA A C 1
ATOM 1834 O O . ALA A 1 246 ? -1.016 -16.596 0.022 1.00 98.06 246 ALA A O 1
ATOM 1835 N N . SER A 1 247 ? -1.354 -16.773 2.231 1.00 98.00 247 SER A N 1
ATOM 1836 C CA . SER A 1 247 ? -0.206 -17.652 2.458 1.00 98.00 247 SER A CA 1
ATOM 1837 C C . SER A 1 247 ? -0.429 -19.048 1.883 1.00 98.00 247 SER A C 1
ATOM 1839 O O . SER A 1 247 ? 0.514 -19.614 1.335 1.00 98.00 247 SER A O 1
ATOM 1841 N N . ASP A 1 248 ? -1.633 -19.608 2.023 1.00 98.19 248 ASP A N 1
ATOM 1842 C CA . ASP A 1 248 ? -1.986 -20.921 1.469 1.00 98.19 248 ASP A CA 1
ATOM 1843 C C . ASP A 1 248 ? -1.984 -20.891 -0.069 1.00 98.19 248 ASP A C 1
ATOM 1845 O O . ASP A 1 248 ? -1.513 -21.834 -0.704 1.00 98.19 248 ASP A O 1
ATOM 1849 N N . ASP A 1 249 ? -2.424 -19.774 -0.654 1.00 97.44 249 ASP A N 1
ATOM 1850 C CA . ASP A 1 249 ? -2.419 -19.523 -2.099 1.00 97.44 249 ASP A CA 1
ATOM 1851 C C . ASP A 1 249 ? -1.022 -19.159 -2.644 1.00 97.44 249 ASP A C 1
ATOM 1853 O O . ASP A 1 249 ? -0.829 -19.056 -3.856 1.00 97.44 249 ASP A O 1
ATOM 1857 N N . GLY A 1 250 ? -0.023 -18.980 -1.771 1.00 97.19 250 GLY A N 1
ATOM 1858 C CA . GLY A 1 250 ? 1.356 -18.666 -2.158 1.00 97.19 250 GLY A CA 1
ATOM 1859 C C . GLY A 1 250 ? 1.555 -17.247 -2.702 1.00 97.19 250 GLY A C 1
ATOM 1860 O O . GLY A 1 250 ? 2.520 -17.004 -3.425 1.00 97.19 250 GLY A O 1
ATOM 1861 N N . ILE A 1 251 ? 0.658 -16.319 -2.359 1.00 97.44 251 ILE A N 1
ATOM 1862 C CA . ILE A 1 251 ? 0.668 -14.918 -2.816 1.00 97.44 251 ILE A CA 1
ATOM 1863 C C . ILE A 1 251 ? 0.994 -13.912 -1.701 1.00 97.44 251 ILE A C 1
ATOM 1865 O O . ILE A 1 251 ? 1.001 -12.707 -1.946 1.00 97.44 251 ILE A O 1
ATOM 1869 N N . LEU A 1 252 ? 1.267 -14.392 -0.483 1.00 97.44 252 LEU A N 1
ATOM 1870 C CA . LEU A 1 252 ? 1.742 -13.588 0.645 1.00 97.44 252 LEU A CA 1
ATOM 1871 C C . LEU A 1 252 ? 3.276 -13.552 0.684 1.00 97.44 252 LEU A C 1
ATOM 1873 O O . LEU A 1 252 ? 3.929 -14.586 0.835 1.00 97.44 252 LEU A O 1
ATOM 1877 N N . PHE A 1 253 ? 3.842 -12.352 0.667 1.00 96.19 253 PHE A N 1
ATOM 1878 C CA . PHE A 1 253 ? 5.268 -12.092 0.837 1.00 96.19 253 PHE A CA 1
ATOM 1879 C C . PHE A 1 253 ? 5.493 -11.381 2.171 1.00 96.19 253 PHE A C 1
ATOM 1881 O O . PHE A 1 253 ? 4.754 -10.464 2.530 1.00 96.19 253 PHE A O 1
ATOM 1888 N N . ARG A 1 254 ? 6.494 -11.825 2.931 1.00 94.12 254 ARG A N 1
ATOM 1889 C CA . ARG A 1 254 ? 6.813 -11.272 4.253 1.00 94.12 254 ARG A CA 1
ATOM 1890 C C . ARG A 1 254 ? 8.095 -10.432 4.205 1.00 94.12 254 ARG A C 1
ATOM 1892 O O . ARG A 1 254 ? 8.977 -10.776 3.410 1.00 94.12 254 ARG A O 1
ATOM 1899 N N . PRO A 1 255 ? 8.194 -9.383 5.042 1.00 89.06 255 PRO A N 1
ATOM 1900 C CA . PRO A 1 255 ? 9.456 -8.729 5.364 1.00 89.06 255 PRO A CA 1
ATOM 1901 C C . PRO A 1 255 ? 10.481 -9.691 5.991 1.00 89.06 255 PRO A C 1
ATOM 1903 O O . PRO A 1 255 ? 10.049 -10.702 6.594 1.00 89.06 255 PRO A O 1
#

InterPro domains:
  IPR029058 Alpha/Beta hydrolase fold [G3DSA:3.40.50.1820] (7-126)
  IPR029058 Alpha/Beta hydrolase fold [SSF53474] (9-142)

=== Feature glossary ===
The record interleaves many kinds of information about one protein. Here is each kind framed as the question it answers.

Q: What does the local fold look like, residue by residue?
A: The Foldseek 3Di string encodes local tertiary geometry as a 20-letter alphabet — one character per residue — derived from the relative positions of nearby Cα atoms. Unlike the amino-acid sequence, 3Di is a direct function of the 3D structure, so two proteins with the same fold have similar 3Di strings even at low sequence identity.

Q: Which residues are in helices, strands, or loops?
A: The SS8 string is DSSP's per-residue secondary-structure call. α-helix (H) means an i→i+4 H-bond ladder; β-strand (E) means the residue participates in a β-sheet; 3₁₀ (G) and π (I) are tighter and wider helices; T/S are turns/bends; '-' is loop.

Q: How big and how compact is the whole molecule?
A: Radius of gyration (Rg) is the root-mean-square distance of Cα atoms from their centroid — a single number for overall size and compactness. A globular domain of N residues has Rg ≈ 2.2·N^0.38 Å; an extended or disordered chain has a much larger Rg. The Cα contact count is the number of residue pairs whose Cα atoms are within 8 Å and are more than four positions apart in sequence — a standard proxy for tertiary packing density. The bounding box is the smallest axis-aligned box enclosing all Cα atoms.

Q: Where is each backbone atom in 3D?
A: Structure coordinates are given as an mmCIF _atom_site loop: one row per atom with element, residue name, chain id, sequence number, and x/y/z position in Å. Only the four main-chain atoms per residue are included here; side chains are omitted to keep the record compact.

Q: What is the amino-acid chain?
A: Primary structure: the covalent order of the twenty standard amino acids along the backbone. Two proteins with the same sequence will (almost always) fold to the same structure; two with 30% identity often share a fold but not the details.

Q: What if only a Cα trace is available?
A: Three-state secondary structure (P-SEA) collapses the eight DSSP classes into helix (a), strand (b), and coil (c). P-SEA assigns these from Cα geometry alone — distances and angles — without requiring backbone oxygens, so it works on any Cα trace.

Q: What family and function is it annotated with?
A: Database cross-references. InterPro integrates a dozen domain/family signature databases into unified entries with residue-range hits. GO terms attach function/process/location labels with evidence codes. CATH codes position the fold in a four-level structural taxonomy. Organism is the NCBI-taxonomy species name.

Q: How confident is the AlphaFold model at each residue?
A: pLDDT is the predicted lDDT-Cα score: AlphaFold's confidence that the local environment of each residue (all inter-atomic distances within 15 Å) is correctly placed. It is a per-residue number between 0 and 100, with higher meaning more reliable.

Q: How mobile is each atom in the crystal?
A: B-factor (Debye–Waller factor) reflects atomic displacement in the crystal lattice. It is an experimental observable (units Å²), not a prediction; low values mean the atom is pinned down, high values mean it moves or is heterogeneous across the crystal.

Q: Which residues are buried vs exposed?
A: SASA measures how much of the protein is reachable by solvent. It is computed by rolling a water-sized probe over the atomic surface and summing the exposed area (Å²). Per-residue SASA distinguishes core (buried, low SASA) from surface (exposed, high SASA) residues; total SASA is a whole-molecule size measure.

Q: What do the diagnostic plots show?
A: Plot images: a contact map (which residues are close in 3D, as an N×N binary image), a Ramachandran scatter (backbone torsion angles, revealing secondary-structure composition at a glance), and — for AlphaFold structures — a PAE heatmap (pairwise prediction confidence).

Q: What known structures does this most resemble?
A: The Foldseek neighbor list gives the closest experimentally determined structures in the PDB, ranked by structural alignment. TM-score near 1 means near-identical fold; near 0.3 means only rough topology match. This is how one finds what a novel AlphaFold prediction most resembles in the solved-structure universe.

Q: Are the domains correctly placed relative to each other?
A: Predicted aligned error is AlphaFold's pairwise confidence. Unlike pLDDT (per-residue), PAE is per-residue-pair and captures whether two parts of the structure are correctly placed relative to each other. Units are ångströms of expected positional error.

Q: What do the rendered images show?
A: Structure images are PyMOL renders from six orthogonal camera directions. Cartoon representation draws helices as coils and strands as arrows; sticks shows the backbone as bonds; surface shows the solvent-excluded envelope. Rainbow coloring maps sequence position to hue (blue→red, N→C); chain coloring assigns a distinct color per polypeptide.

Q: What are the backbone torsion angles?
A: φ (phi) and ψ (psi) are the two rotatable backbone dihedrals per residue: φ is the C(i-1)–N–Cα–C torsion, ψ is the N–Cα–C–N(i+1) torsion, both in degrees on (−180°, 180°]. α-helical residues cluster near (−60°, −45°); β-strand residues near (−120°, +130°). A Ramachandran plot is simply a scatter of (φ, ψ) for every residue.